Protein AF-A0A0K2RQR3-F1 (afdb_monomer)

pLDDT: mean 88.95, std 14.6, range [28.45, 98.5]

Sequence (348 aa):
MGTELANAGNGGLVLACSALRRSYRDAIREKAPDTVFLHLHGSKEVLRERTEGRSGHFMPPALLDSQLATLEPLDADEAGFVLDIAAPVSEVVSEALAGIAAVAGSKAPAAGSAGIAGTPARQFDVDLQSAPFNLDDEAVAWVDATIRGMSLEEKIGQLFINHNNDYSPEYLDGVLENYHVGGMRYRPGPSAAVQQHIRYAQSKTRIPLLVASNPEMGGAGSCDDGTFVSTHLQAGSHPDKSIARKMGQVAGVETAALGCNWAFAPIVDIHYNWRNTVISTRAFGNTPEIVVERAKEYFDGISESATVCAIKHFPGDGVDERDQHVVTSYNTLGYAEWNSSYGTFTGK

Structure (mmCIF, N/CA/C/O backbone):
data_AF-A0A0K2RQR3-F1
#
_entry.id   AF-A0A0K2RQR3-F1
#
loop_
_atom_site.group_PDB
_atom_site.id
_atom_site.type_symbol
_atom_site.label_atom_id
_atom_site.label_alt_id
_atom_site.label_comp_id
_atom_site.label_asym_id
_atom_site.label_entity_id
_atom_site.label_seq_id
_atom_site.pdbx_PDB_ins_code
_atom_site.Cartn_x
_atom_site.Cartn_y
_atom_site.Cartn_z
_atom_site.occupancy
_atom_site.B_iso_or_equiv
_atom_site.auth_seq_id
_atom_site.auth_comp_id
_atom_site.auth_asym_id
_atom_site.auth_atom_id
_atom_site.pdbx_PDB_model_num
ATOM 1 N N . MET A 1 1 ? -16.156 -12.869 0.785 1.00 81.00 1 MET A N 1
ATOM 2 C CA . MET A 1 1 ? -17.202 -12.490 1.765 1.00 81.00 1 MET A CA 1
ATOM 3 C C . MET A 1 1 ? -17.934 -13.709 2.296 1.00 81.00 1 MET A C 1
ATOM 5 O O . MET A 1 1 ? -17.718 -14.023 3.450 1.00 81.00 1 MET A O 1
ATOM 9 N N . GLY A 1 2 ? -18.721 -14.431 1.485 1.00 84.50 2 GLY A N 1
ATOM 10 C CA . GLY A 1 2 ? -19.419 -15.639 1.959 1.00 84.50 2 GLY A CA 1
ATOM 11 C C . GLY A 1 2 ? -18.484 -16.696 2.564 1.00 84.50 2 GLY A C 1
ATOM 12 O O . GLY A 1 2 ? -18.747 -17.181 3.652 1.00 84.50 2 GLY A O 1
ATOM 13 N N . THR A 1 3 ? -17.344 -16.981 1.925 1.00 84.88 3 THR A N 1
ATOM 14 C CA . THR A 1 3 ? -16.328 -17.897 2.481 1.00 84.88 3 THR A CA 1
ATOM 15 C C . THR A 1 3 ? -15.778 -17.433 3.836 1.00 84.88 3 THR A C 1
ATOM 17 O O . THR A 1 3 ? -15.693 -18.234 4.755 1.00 84.88 3 THR A O 1
ATOM 20 N N . GLU A 1 4 ? -15.466 -16.141 3.986 1.00 84.50 4 GLU A N 1
ATOM 21 C CA . GLU A 1 4 ? -14.978 -15.578 5.259 1.00 84.50 4 GLU A CA 1
ATOM 22 C C . GLU A 1 4 ? -16.026 -15.694 6.369 1.00 84.50 4 GLU A C 1
ATOM 24 O O . GLU A 1 4 ? -15.719 -16.114 7.478 1.00 84.50 4 GLU A O 1
ATOM 29 N N . LEU A 1 5 ? -17.290 -15.390 6.053 1.00 85.69 5 LEU A N 1
ATOM 30 C CA . LEU A 1 5 ? -18.397 -15.533 7.000 1.00 85.69 5 LEU A CA 1
ATOM 31 C C . LEU A 1 5 ? -18.595 -16.990 7.435 1.00 85.69 5 LEU A C 1
ATOM 33 O O . LEU A 1 5 ? -18.880 -17.236 8.601 1.00 85.69 5 LEU A O 1
ATOM 37 N N . ALA A 1 6 ? -18.416 -17.952 6.526 1.00 85.62 6 ALA A N 1
ATOM 38 C CA . ALA A 1 6 ? -18.499 -19.374 6.851 1.00 85.62 6 ALA A CA 1
ATOM 39 C C . ALA A 1 6 ? -17.345 -19.847 7.755 1.00 85.62 6 ALA A C 1
ATOM 41 O O . ALA A 1 6 ? -17.535 -20.743 8.575 1.00 85.62 6 ALA A O 1
ATOM 42 N N . ASN A 1 7 ? -16.165 -19.237 7.622 1.00 83.19 7 ASN A N 1
ATOM 43 C CA . ASN A 1 7 ? -14.965 -19.612 8.370 1.00 83.19 7 ASN A CA 1
ATOM 44 C C . ASN A 1 7 ? -14.859 -18.946 9.751 1.00 83.19 7 ASN A C 1
ATOM 46 O O . ASN A 1 7 ? -14.103 -19.432 10.585 1.00 83.19 7 ASN A O 1
ATOM 50 N N . ALA A 1 8 ? -15.636 -17.892 10.019 1.00 77.62 8 ALA A N 1
ATOM 51 C CA . ALA A 1 8 ? -15.572 -17.099 11.253 1.00 77.62 8 ALA A CA 1
ATOM 52 C C . ALA A 1 8 ? -15.899 -17.864 12.559 1.00 77.62 8 ALA A C 1
ATOM 54 O O . ALA A 1 8 ? -15.711 -17.342 13.662 1.00 77.62 8 ALA A O 1
ATOM 55 N N . GLY A 1 9 ? -16.434 -19.087 12.460 1.00 69.12 9 GLY A N 1
ATOM 56 C CA . GLY A 1 9 ? -16.754 -19.934 13.611 1.00 69.12 9 GLY A CA 1
ATOM 57 C C . GLY A 1 9 ? -17.660 -19.248 14.645 1.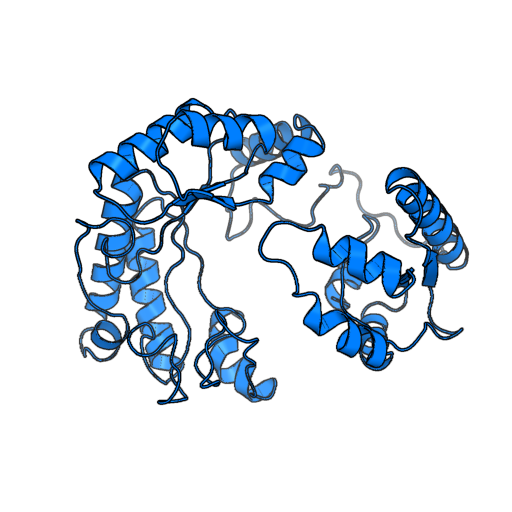00 69.12 9 GLY A C 1
ATOM 58 O O . GLY A 1 9 ? -18.537 -18.452 14.312 1.00 69.12 9 GLY A O 1
ATOM 59 N N . ASN A 1 10 ? -17.440 -19.543 15.931 1.00 68.25 10 ASN A N 1
ATOM 60 C CA . ASN A 1 10 ? -18.227 -18.975 17.038 1.00 68.25 10 ASN A CA 1
ATOM 61 C C . ASN A 1 10 ? -17.782 -17.557 17.453 1.00 68.25 10 ASN A C 1
ATOM 63 O O . ASN A 1 10 ? -18.348 -17.003 18.396 1.00 68.25 10 ASN A O 1
ATOM 67 N N . GLY A 1 11 ? -16.763 -16.983 16.801 1.00 63.53 11 GLY A N 1
ATOM 68 C CA . GLY A 1 11 ? -16.234 -15.653 17.123 1.00 63.53 11 GLY A CA 1
ATOM 69 C C . GLY A 1 11 ? -17.134 -14.503 16.664 1.00 63.53 11 GLY A C 1
ATOM 70 O O . GLY A 1 11 ? -17.078 -13.425 17.248 1.00 63.53 11 GLY A O 1
ATOM 71 N N . GLY A 1 12 ? -18.001 -14.757 15.675 1.00 73.69 12 GLY A N 1
ATOM 72 C CA . GLY A 1 12 ? -18.879 -13.762 15.061 1.00 73.69 12 GLY A CA 1
ATOM 73 C C . GLY A 1 12 ? -18.105 -12.762 14.193 1.00 73.69 12 GLY A C 1
ATOM 74 O O . GLY A 1 12 ? -17.219 -12.062 14.669 1.00 73.69 12 GLY A O 1
ATOM 75 N N . LEU A 1 13 ? -18.457 -12.658 12.909 1.00 84.50 13 LEU A N 1
ATOM 76 C CA . LEU A 1 13 ? -17.829 -11.728 11.964 1.00 84.50 13 LEU A CA 1
ATOM 77 C C . LEU A 1 13 ? -18.875 -10.776 11.380 1.00 84.50 13 LEU A C 1
ATOM 79 O O . LEU A 1 13 ? -19.904 -11.211 10.866 1.00 84.50 13 LEU A O 1
ATOM 83 N N . VAL A 1 14 ? -18.589 -9.472 11.419 1.00 88.69 14 VAL A N 1
ATOM 84 C CA . VAL A 1 14 ? -19.400 -8.432 10.772 1.00 88.69 14 VAL A CA 1
ATOM 85 C C . VAL A 1 14 ? -18.604 -7.846 9.614 1.00 88.69 14 VAL A C 1
ATOM 87 O O . VAL A 1 14 ? -17.508 -7.325 9.811 1.00 88.69 14 VAL A O 1
ATOM 90 N N . LEU A 1 15 ? -19.160 -7.909 8.403 1.00 88.31 15 LEU A N 1
ATOM 91 C CA . LEU A 1 15 ? -18.555 -7.337 7.202 1.00 88.31 15 LEU A CA 1
ATOM 92 C C . LEU A 1 15 ? -19.459 -6.250 6.622 1.00 88.31 15 LEU A C 1
ATOM 94 O O . LEU A 1 15 ? -20.628 -6.497 6.330 1.00 88.31 15 LEU A O 1
ATOM 98 N N . ALA A 1 16 ? -18.902 -5.064 6.384 1.00 88.75 16 ALA A N 1
ATOM 99 C CA . ALA A 1 16 ? -19.564 -4.054 5.566 1.00 88.75 16 ALA A CA 1
ATOM 100 C C . ALA A 1 16 ? -19.498 -4.470 4.087 1.00 88.75 16 ALA A C 1
ATOM 102 O O . ALA A 1 16 ? -18.435 -4.845 3.592 1.00 88.75 16 ALA A O 1
ATOM 103 N N . CYS A 1 17 ? -20.624 -4.416 3.372 1.00 85.81 17 CYS A N 1
ATOM 104 C CA . CYS A 1 17 ? -20.695 -4.797 1.962 1.00 85.81 17 CYS A CA 1
ATOM 105 C C . CYS A 1 17 ? -21.710 -3.950 1.188 1.00 85.81 17 CYS A C 1
ATOM 107 O O . CYS A 1 17 ? -22.696 -3.486 1.755 1.00 85.81 17 CYS A O 1
ATOM 109 N N . SER A 1 18 ? -21.505 -3.813 -0.125 1.00 85.06 18 SER A N 1
ATOM 110 C CA . SER A 1 18 ? -22.466 -3.182 -1.044 1.00 85.06 18 SER A CA 1
ATOM 111 C C . SER A 1 18 ? -23.343 -4.223 -1.750 1.00 85.06 18 SER A C 1
ATOM 113 O O . SER A 1 18 ? -23.593 -4.120 -2.952 1.00 85.06 18 SER A O 1
ATOM 115 N N . ALA A 1 19 ? -23.800 -5.256 -1.031 1.00 88.62 19 ALA A N 1
ATOM 116 C CA . ALA A 1 19 ? -24.694 -6.294 -1.563 1.00 88.62 19 ALA A CA 1
ATOM 117 C C . ALA A 1 19 ? -26.139 -5.772 -1.734 1.00 88.62 19 ALA A C 1
ATOM 119 O O . ALA A 1 19 ? -27.100 -6.300 -1.175 1.00 88.62 19 ALA A O 1
ATOM 120 N N . LEU A 1 20 ? -26.277 -4.692 -2.507 1.00 91.31 20 LEU A N 1
ATOM 121 C CA . LEU A 1 20 ? -27.526 -3.969 -2.734 1.00 91.31 20 LEU A CA 1
ATOM 122 C C . LEU A 1 20 ? -28.543 -4.787 -3.534 1.00 91.31 20 LEU A C 1
ATOM 124 O O . LEU A 1 20 ? -29.738 -4.618 -3.331 1.00 91.31 20 LEU A O 1
ATOM 128 N N . ARG A 1 21 ? -28.071 -5.683 -4.409 1.00 93.19 21 ARG A N 1
ATOM 129 C CA . ARG A 1 21 ? -28.907 -6.604 -5.190 1.00 93.19 21 ARG A CA 1
ATOM 130 C C . ARG A 1 21 ? -29.018 -7.958 -4.505 1.00 93.19 21 ARG A C 1
ATOM 132 O O . ARG A 1 21 ? -28.022 -8.462 -3.976 1.00 93.19 21 ARG A O 1
ATOM 139 N N . ARG A 1 22 ? -30.178 -8.599 -4.632 1.00 93.69 22 ARG A N 1
ATOM 140 C CA . ARG A 1 22 ? -30.437 -9.961 -4.157 1.00 93.69 22 ARG A CA 1
ATOM 141 C C . ARG A 1 22 ? -29.424 -10.956 -4.711 1.00 93.69 22 ARG A C 1
ATOM 143 O O . ARG A 1 22 ? -28.878 -11.741 -3.950 1.00 93.69 22 ARG A O 1
ATOM 150 N N . SER A 1 23 ? -29.060 -10.855 -5.991 1.00 93.56 23 SER A N 1
ATOM 151 C CA . SER A 1 23 ? -28.064 -11.749 -6.606 1.00 93.56 23 SER A CA 1
ATOM 152 C C . SER A 1 23 ? -26.708 -11.746 -5.886 1.00 93.56 23 SER A C 1
ATOM 154 O O . SER A 1 23 ? -26.015 -12.760 -5.858 1.00 93.56 23 SER A O 1
ATOM 156 N N . TYR A 1 24 ? -26.309 -10.615 -5.294 1.00 93.75 24 TYR A N 1
ATOM 157 C CA . TYR A 1 24 ? -25.071 -10.525 -4.514 1.00 93.75 24 TYR A CA 1
ATOM 158 C C . TYR A 1 24 ? -25.232 -11.154 -3.129 1.00 93.75 24 TYR A C 1
ATOM 160 O O . TYR A 1 24 ? -24.314 -11.815 -2.645 1.00 93.75 24 TYR A O 1
ATOM 168 N N . ARG A 1 25 ? -26.402 -10.985 -2.504 1.00 95.19 25 ARG A N 1
ATOM 169 C CA . ARG A 1 25 ? -26.736 -11.618 -1.222 1.00 95.19 25 ARG A CA 1
ATOM 170 C C . ARG A 1 25 ? -26.861 -13.133 -1.360 1.00 95.19 25 ARG A C 1
ATOM 172 O O . ARG A 1 25 ? -26.335 -13.852 -0.516 1.00 95.19 25 ARG A O 1
ATOM 179 N N . ASP A 1 26 ? -27.428 -13.622 -2.458 1.00 94.56 26 ASP A N 1
ATOM 180 C CA . ASP A 1 26 ? -27.501 -15.050 -2.776 1.00 94.56 26 ASP A CA 1
ATOM 181 C C . ASP A 1 26 ? -26.103 -15.662 -2.946 1.00 94.56 26 ASP A C 1
ATOM 183 O O . ASP A 1 26 ? -25.825 -16.712 -2.371 1.00 94.56 26 ASP A O 1
ATOM 187 N N . ALA A 1 27 ? -25.178 -14.975 -3.627 1.00 93.12 27 ALA A N 1
ATOM 188 C CA . ALA A 1 27 ? -23.788 -15.427 -3.742 1.00 93.12 27 ALA A CA 1
ATOM 189 C C . ALA A 1 27 ? -23.072 -15.521 -2.376 1.00 93.12 27 ALA A C 1
ATOM 191 O O . ALA A 1 27 ? -22.215 -16.383 -2.172 1.00 93.12 27 ALA A O 1
ATOM 192 N N . ILE A 1 28 ? -23.420 -14.649 -1.420 1.00 93.62 28 ILE A N 1
AT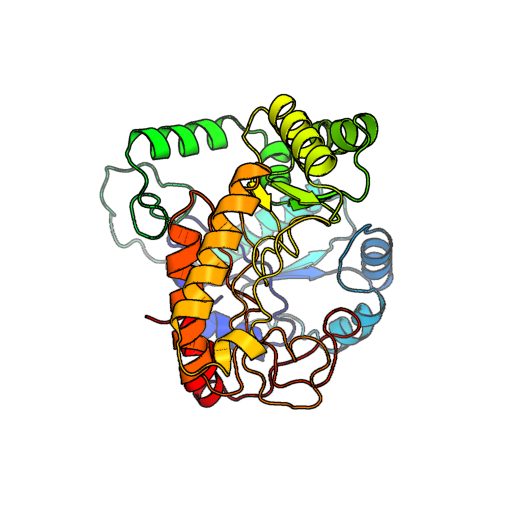OM 193 C CA . ILE A 1 28 ? -22.927 -14.728 -0.037 1.00 93.62 28 ILE A CA 1
ATOM 194 C C . ILE A 1 28 ? -23.564 -15.924 0.684 1.00 93.62 28 ILE A C 1
ATOM 196 O O . ILE A 1 28 ? -22.841 -16.747 1.249 1.00 93.62 28 ILE A O 1
ATOM 200 N N . ARG A 1 29 ? -24.897 -16.050 0.622 1.00 93.81 29 ARG A N 1
ATOM 201 C CA . ARG A 1 29 ? -25.679 -17.124 1.257 1.00 93.81 29 ARG A CA 1
ATOM 202 C C . ARG A 1 29 ? -25.310 -18.515 0.757 1.00 93.81 29 ARG A C 1
ATOM 204 O O . ARG A 1 29 ? -25.359 -19.458 1.536 1.00 93.81 29 ARG A O 1
ATOM 211 N N . GLU A 1 30 ? -24.922 -18.653 -0.510 1.00 94.56 30 GLU A N 1
ATOM 212 C CA . GLU A 1 30 ? -24.484 -19.932 -1.080 1.00 94.56 30 GLU A CA 1
ATOM 213 C C . GLU A 1 30 ? -23.290 -20.517 -0.311 1.00 94.56 30 GLU A C 1
ATOM 215 O O . GLU A 1 30 ? -23.172 -21.732 -0.169 1.00 94.56 30 GLU A O 1
ATOM 220 N N . LYS A 1 31 ? -22.402 -19.654 0.200 1.00 93.19 31 LYS A N 1
ATOM 221 C CA . LYS A 1 31 ? -21.239 -20.071 0.993 1.00 93.19 31 LYS A CA 1
ATOM 222 C C . LYS A 1 31 ? -21.492 -19.993 2.499 1.00 93.19 31 LYS A C 1
ATOM 224 O O . LYS A 1 31 ? -20.960 -20.821 3.226 1.00 93.19 31 LYS A O 1
ATOM 229 N N . ALA A 1 32 ? -22.304 -19.036 2.950 1.00 91.44 32 ALA A N 1
ATOM 230 C CA . ALA A 1 32 ? -22.647 -18.816 4.355 1.00 91.44 32 ALA A CA 1
ATOM 231 C C . ALA A 1 32 ? -24.176 -18.696 4.539 1.00 91.44 32 ALA A C 1
ATOM 233 O O . ALA A 1 32 ? -24.705 -17.581 4.623 1.00 91.44 32 ALA A O 1
ATOM 234 N N . PRO A 1 33 ? -24.913 -19.821 4.610 1.00 90.69 33 PRO A N 1
ATOM 235 C CA . PRO A 1 33 ? -26.383 -19.831 4.632 1.00 90.69 33 PRO A CA 1
ATOM 236 C C . PRO A 1 33 ? -27.000 -19.234 5.907 1.00 90.69 33 PRO A C 1
ATOM 238 O O . PRO A 1 33 ? -28.184 -18.882 5.917 1.00 90.69 33 PRO A O 1
ATOM 241 N N . ASP A 1 34 ? -26.201 -19.091 6.963 1.00 88.00 34 ASP A N 1
ATOM 242 C CA . ASP A 1 34 ? -26.601 -18.500 8.243 1.00 88.00 34 ASP A CA 1
ATOM 243 C C . ASP A 1 34 ? -26.258 -17.007 8.356 1.00 88.00 34 ASP A C 1
ATOM 245 O O . ASP A 1 34 ? -26.424 -16.407 9.416 1.00 88.00 34 ASP A O 1
ATOM 249 N N . THR A 1 35 ? -25.814 -16.387 7.257 1.00 91.31 35 THR A N 1
ATOM 250 C CA . THR A 1 35 ? -25.569 -14.940 7.198 1.00 91.31 35 THR A CA 1
ATOM 251 C C . THR A 1 35 ? -26.833 -14.160 7.558 1.00 91.31 35 THR A C 1
ATOM 253 O O . THR A 1 35 ? -27.899 -14.401 6.989 1.00 91.31 35 THR A O 1
ATOM 256 N N . VAL A 1 36 ? -26.687 -13.184 8.459 1.00 92.44 36 VAL A N 1
ATOM 257 C CA . VAL A 1 36 ? -27.722 -12.200 8.796 1.00 92.44 36 VAL A CA 1
ATOM 258 C C . VAL A 1 36 ? -27.390 -10.868 8.125 1.00 92.44 36 VAL A C 1
ATOM 260 O O . VAL A 1 36 ? -26.302 -10.327 8.315 1.00 92.44 36 VAL A O 1
ATOM 263 N N . PHE A 1 37 ? -28.328 -10.319 7.358 1.00 93.69 37 PHE A N 1
ATOM 264 C CA . PHE A 1 37 ? -28.182 -9.032 6.685 1.00 93.69 37 PHE A CA 1
ATOM 265 C C . PHE A 1 37 ? -28.757 -7.896 7.538 1.00 93.69 37 PHE A C 1
ATOM 267 O O . PHE A 1 37 ? -29.959 -7.831 7.789 1.00 93.69 37 PHE A O 1
ATOM 274 N N . LEU A 1 38 ? -27.896 -6.966 7.951 1.00 93.62 38 LEU A N 1
ATOM 275 C CA . LEU A 1 38 ? -28.301 -5.706 8.570 1.00 93.62 38 LEU A CA 1
ATOM 276 C C . LEU A 1 38 ? -28.389 -4.618 7.495 1.00 93.62 38 LEU A C 1
ATOM 278 O O . LEU A 1 38 ? -27.365 -4.120 7.026 1.00 93.62 38 LEU A O 1
ATOM 282 N N . HIS A 1 39 ? -29.604 -4.242 7.098 1.00 93.19 39 HIS A N 1
ATOM 283 C CA . HIS A 1 39 ? -29.811 -3.158 6.142 1.00 93.19 39 HIS A CA 1
ATOM 284 C C . HIS A 1 39 ? -29.948 -1.824 6.881 1.00 93.19 39 HIS A C 1
ATOM 286 O O . HIS A 1 39 ? -30.992 -1.514 7.446 1.00 93.19 39 HIS A O 1
ATOM 292 N N . LEU A 1 40 ? -28.884 -1.023 6.838 1.00 92.44 40 LEU A N 1
ATOM 293 C CA . LEU A 1 40 ? -28.859 0.341 7.361 1.00 92.44 40 LEU A CA 1
ATOM 294 C C . LEU A 1 40 ? -29.639 1.286 6.435 1.00 92.44 40 LEU A C 1
ATOM 296 O O . LEU A 1 40 ? -29.120 1.736 5.414 1.00 92.44 40 LEU A O 1
ATOM 300 N N . HIS A 1 41 ? -30.888 1.570 6.786 1.00 91.81 41 HIS A N 1
ATOM 301 C CA . HIS A 1 41 ? -31.792 2.420 6.025 1.00 91.81 41 HIS A CA 1
ATOM 302 C C . HIS A 1 41 ? -31.793 3.854 6.549 1.00 91.81 41 HIS A C 1
ATOM 304 O O . HIS A 1 41 ? -31.770 4.090 7.748 1.00 91.81 41 HIS A O 1
ATOM 310 N N . GLY A 1 42 ? -31.882 4.822 5.643 1.00 90.50 42 GLY A N 1
ATOM 311 C CA . GLY A 1 42 ? -32.171 6.214 5.966 1.00 90.50 42 GLY A CA 1
ATOM 312 C C . GLY A 1 42 ? -32.867 6.880 4.786 1.00 90.50 42 GLY A C 1
ATOM 313 O O . GLY A 1 42 ? -32.751 6.410 3.649 1.00 90.50 42 GLY A O 1
ATOM 314 N N . SER A 1 43 ? -33.579 7.982 5.033 1.00 91.19 43 SER A N 1
ATOM 315 C CA . SER A 1 43 ? -34.140 8.774 3.936 1.00 91.19 43 SER A CA 1
ATOM 316 C C . SER A 1 43 ? -33.025 9.310 3.033 1.00 91.19 43 SER A C 1
ATOM 318 O O . SER A 1 43 ? -31.875 9.469 3.459 1.00 91.19 43 SER A O 1
ATOM 320 N N . LYS A 1 44 ? -33.355 9.630 1.776 1.00 89.19 44 LYS A N 1
ATOM 321 C CA . LYS A 1 44 ? -32.391 10.215 0.832 1.00 89.19 44 LYS A CA 1
ATOM 322 C C . LYS A 1 44 ? -31.738 11.473 1.412 1.00 89.19 44 LYS A C 1
ATOM 324 O O . LYS A 1 44 ? -30.551 11.704 1.205 1.00 89.19 44 LYS A O 1
ATOM 329 N N . GLU A 1 45 ? -32.503 12.259 2.158 1.00 89.81 45 GLU A N 1
ATOM 330 C CA . GLU A 1 45 ? -32.059 13.479 2.823 1.00 89.81 45 GLU A CA 1
ATOM 331 C C . GLU A 1 45 ? -31.027 13.173 3.911 1.00 89.81 45 GLU A C 1
ATOM 333 O O . GLU A 1 45 ? -29.938 13.742 3.864 1.00 89.81 45 GLU A O 1
ATOM 338 N N . VAL A 1 46 ? -31.319 12.228 4.816 1.00 90.06 46 VAL A N 1
ATOM 339 C CA . VAL A 1 46 ? -30.394 11.804 5.884 1.00 90.06 46 VAL A CA 1
ATOM 340 C C . VAL A 1 46 ? -29.108 11.227 5.293 1.00 90.06 46 VAL A C 1
ATOM 342 O O . VAL A 1 46 ? -28.008 11.551 5.742 1.00 90.06 46 VAL A O 1
ATOM 345 N N . LEU A 1 47 ? -29.225 10.382 4.265 1.00 90.00 47 LEU A N 1
ATOM 346 C CA . LEU A 1 47 ? -28.071 9.781 3.596 1.00 90.00 47 LEU A CA 1
ATOM 347 C C . LEU A 1 47 ? -27.208 10.836 2.901 1.00 90.00 47 LEU A C 1
ATOM 349 O O . LEU A 1 47 ? -25.981 10.780 3.002 1.00 90.00 47 LEU A O 1
ATOM 353 N N . ARG A 1 48 ? -27.829 11.810 2.228 1.00 87.25 48 ARG A N 1
ATOM 354 C CA . ARG A 1 48 ? -27.117 12.907 1.571 1.00 87.25 48 ARG A CA 1
ATOM 355 C C . ARG A 1 48 ? -26.399 13.786 2.586 1.00 87.25 48 ARG A C 1
ATOM 357 O O . ARG A 1 48 ? -25.197 13.967 2.443 1.00 87.25 48 ARG A O 1
ATOM 364 N N . GLU A 1 49 ? -27.088 14.241 3.630 1.00 87.75 49 GLU A N 1
ATOM 365 C CA . GLU A 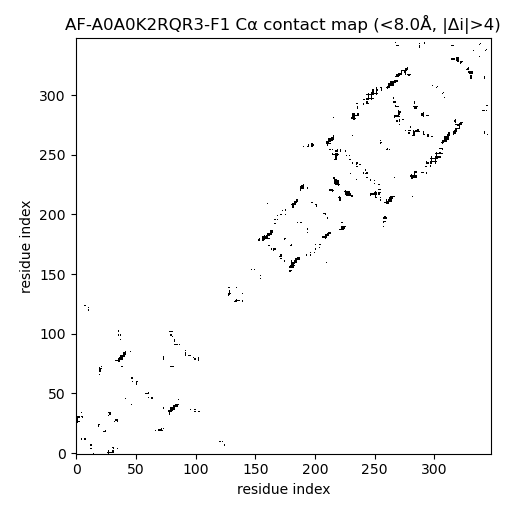1 49 ? -26.502 15.078 4.685 1.00 87.75 49 GLU A CA 1
ATOM 366 C C . GLU A 1 49 ? -25.295 14.388 5.336 1.00 87.75 49 GLU A C 1
ATOM 368 O O . GLU A 1 49 ? -24.218 14.971 5.455 1.00 87.75 49 GLU A O 1
ATOM 373 N N . ARG A 1 50 ? -25.423 13.096 5.664 1.00 86.50 50 ARG A N 1
ATOM 374 C CA . ARG A 1 50 ? -24.318 12.305 6.224 1.00 86.50 50 ARG A CA 1
ATOM 375 C C . ARG A 1 50 ? -23.188 12.031 5.244 1.00 86.50 50 ARG A C 1
ATOM 377 O O . ARG A 1 50 ? -22.093 11.718 5.698 1.00 86.50 50 ARG A O 1
ATOM 384 N N . THR A 1 51 ? -23.436 12.055 3.939 1.00 82.44 51 THR A N 1
ATOM 385 C CA . THR A 1 51 ? -22.387 11.857 2.927 1.00 82.44 51 THR A CA 1
ATOM 386 C C . THR A 1 51 ? -21.660 13.170 2.647 1.00 82.44 51 THR A C 1
ATOM 388 O O . THR A 1 51 ? -20.438 13.174 2.560 1.00 82.44 51 THR A O 1
ATOM 391 N N . GLU A 1 52 ? -22.389 14.285 2.578 1.00 82.62 52 GLU A N 1
ATOM 392 C CA . GLU A 1 52 ? -21.850 15.640 2.399 1.00 82.62 52 GLU A CA 1
ATOM 393 C C . GLU A 1 52 ? -21.085 16.134 3.634 1.00 82.62 52 GLU A C 1
ATOM 395 O O . GLU A 1 52 ? -20.081 16.827 3.499 1.00 82.62 52 GLU A O 1
ATOM 400 N N . GLY A 1 53 ? -21.515 15.742 4.837 1.00 79.94 53 GLY A N 1
ATOM 401 C CA . GLY A 1 53 ? -20.843 16.083 6.093 1.00 79.94 53 GLY A CA 1
ATOM 402 C C . GLY A 1 53 ? -19.542 15.314 6.360 1.00 79.94 53 GLY A C 1
ATOM 403 O O . GLY A 1 53 ? -18.871 15.597 7.351 1.00 79.94 53 GLY A O 1
ATOM 404 N N . ARG A 1 54 ? -19.166 14.339 5.517 1.00 79.88 54 ARG A N 1
ATOM 405 C CA . ARG A 1 54 ? -17.897 13.605 5.657 1.00 79.88 54 ARG A CA 1
ATOM 406 C C . ARG A 1 54 ? -16.757 14.404 5.034 1.00 79.88 54 ARG A C 1
ATOM 408 O O . ARG A 1 54 ? -16.783 14.712 3.847 1.00 79.88 54 ARG A O 1
ATOM 415 N N . SER A 1 55 ? -15.710 14.665 5.807 1.00 54.72 55 SER A N 1
ATOM 416 C CA . SER A 1 55 ? -14.429 15.167 5.307 1.00 54.72 55 SER A CA 1
ATOM 417 C C . SER A 1 55 ? -13.502 13.995 4.939 1.00 54.72 55 SER A C 1
ATOM 419 O O . SER A 1 55 ? -13.366 13.048 5.709 1.00 54.72 55 SER A O 1
ATOM 421 N N . GLY A 1 56 ? -12.868 14.025 3.758 1.00 62.97 56 GLY A N 1
ATOM 422 C CA . GLY A 1 56 ? -11.892 13.010 3.312 1.00 62.97 56 GLY A CA 1
ATOM 423 C C . GLY A 1 56 ? -12.231 12.311 1.983 1.00 62.97 56 GLY A C 1
ATOM 424 O O . GLY A 1 56 ? -13.108 12.749 1.243 1.00 62.97 56 GLY A O 1
ATOM 425 N N . HIS A 1 57 ? -11.523 11.218 1.667 1.00 51.88 57 HIS A N 1
ATOM 426 C CA . HIS A 1 57 ? -11.673 10.439 0.422 1.00 51.88 57 HIS A CA 1
ATOM 427 C C . HIS A 1 57 ? -12.805 9.401 0.509 1.00 51.88 57 HIS A C 1
ATOM 429 O O . HIS A 1 57 ? -12.576 8.197 0.407 1.00 51.88 57 HIS A O 1
ATOM 435 N N . PHE A 1 58 ? -14.034 9.861 0.731 1.00 62.34 58 PHE A N 1
ATOM 436 C CA . PHE A 1 58 ? -15.214 8.994 0.761 1.00 62.34 58 PHE A CA 1
ATOM 437 C C . PHE A 1 58 ? -15.959 8.985 -0.577 1.00 62.34 58 PHE A C 1
ATOM 439 O O . PHE A 1 58 ? -15.710 9.806 -1.459 1.00 62.34 58 PHE A O 1
ATOM 446 N N . MET A 1 59 ? -16.886 8.031 -0.719 1.00 59.62 59 MET A N 1
ATOM 447 C CA . MET A 1 59 ? -17.757 7.916 -1.887 1.00 59.62 59 MET A CA 1
ATOM 448 C C . MET A 1 59 ? -18.442 9.266 -2.179 1.00 59.62 59 MET A C 1
ATOM 450 O O . MET A 1 59 ? -19.101 9.804 -1.286 1.00 59.62 59 MET A O 1
ATOM 454 N N . PRO A 1 60 ? -18.308 9.823 -3.397 1.00 66.06 60 PRO A N 1
ATOM 455 C CA . PRO A 1 60 ? -18.856 11.135 -3.706 1.00 66.06 60 PRO A CA 1
ATOM 456 C C . PRO A 1 60 ? -20.393 11.126 -3.623 1.00 66.06 60 PRO A C 1
ATOM 458 O O . PRO A 1 60 ? -21.015 10.163 -4.088 1.00 66.06 60 PRO A O 1
ATOM 461 N N . PRO A 1 61 ? -21.030 12.208 -3.125 1.00 67.94 61 PRO A N 1
ATOM 462 C CA . PRO A 1 61 ? -22.491 12.320 -3.026 1.00 67.94 61 PRO A CA 1
ATOM 463 C C . PRO A 1 61 ? -23.233 12.023 -4.339 1.00 67.94 61 PRO A C 1
ATOM 465 O O . PRO A 1 61 ? -24.358 11.532 -4.323 1.00 67.94 61 PRO A O 1
ATOM 468 N N . ALA A 1 62 ? -22.576 12.254 -5.481 1.00 72.62 62 ALA A N 1
ATOM 469 C CA . ALA A 1 62 ? -23.101 11.978 -6.817 1.00 72.62 62 ALA A CA 1
ATOM 470 C C . ALA A 1 62 ? -23.469 10.500 -7.066 1.00 72.62 62 ALA A C 1
ATOM 472 O O . ALA A 1 62 ? -24.264 10.218 -7.959 1.00 72.62 62 ALA A O 1
ATOM 473 N N . LEU A 1 63 ? -22.921 9.552 -6.295 1.00 78.50 63 LEU A N 1
ATOM 474 C CA . LEU A 1 63 ? -23.249 8.128 -6.423 1.00 78.50 63 LEU A CA 1
ATOM 475 C C . LEU A 1 63 ? -24.480 7.709 -5.610 1.00 78.50 63 LEU A C 1
ATOM 477 O O . LEU A 1 63 ? -24.980 6.607 -5.814 1.00 78.50 63 LEU A O 1
ATOM 481 N N . LEU A 1 64 ? -25.006 8.558 -4.722 1.00 84.94 64 LEU A N 1
ATOM 482 C CA . LEU A 1 64 ? -26.138 8.190 -3.865 1.00 84.94 64 LEU A CA 1
ATOM 483 C C . LEU A 1 64 ? -27.365 7.760 -4.684 1.00 84.94 64 LEU A C 1
ATOM 485 O O . LEU A 1 64 ? -27.992 6.747 -4.378 1.00 84.94 64 LEU A O 1
ATOM 489 N N . ASP A 1 65 ? -27.664 8.484 -5.762 1.00 85.19 65 ASP A N 1
ATOM 490 C CA . ASP A 1 65 ? -28.817 8.197 -6.619 1.00 85.19 65 ASP A CA 1
ATOM 491 C C . ASP A 1 65 ? -28.700 6.839 -7.319 1.00 85.19 65 ASP A C 1
ATOM 493 O O . ASP A 1 65 ? -29.674 6.089 -7.382 1.00 85.19 65 ASP A O 1
ATOM 497 N N . SER A 1 66 ? -27.506 6.484 -7.803 1.00 86.12 66 SER A N 1
ATOM 498 C CA . SER A 1 66 ? -27.290 5.200 -8.474 1.00 86.12 66 SER A CA 1
ATOM 499 C C . SER A 1 66 ? -27.304 4.024 -7.495 1.00 86.12 66 SER A C 1
ATOM 501 O O . SER A 1 66 ? -27.807 2.954 -7.844 1.00 86.12 66 SER A O 1
ATOM 503 N N . GLN A 1 67 ? -26.818 4.216 -6.263 1.00 87.75 67 GLN A N 1
ATOM 504 C CA . GLN A 1 67 ? -26.894 3.202 -5.207 1.00 87.75 67 GLN A CA 1
ATOM 505 C C . GLN A 1 67 ? -28.349 2.951 -4.790 1.00 87.75 67 GLN A C 1
ATOM 507 O O . GLN A 1 67 ? -28.779 1.800 -4.769 1.00 87.75 67 GLN A O 1
ATOM 512 N N . LEU A 1 68 ? -29.135 4.007 -4.547 1.00 88.94 68 LEU A N 1
ATOM 513 C CA . LEU A 1 68 ? -30.558 3.878 -4.207 1.00 88.94 68 LEU A CA 1
ATOM 514 C C . LEU A 1 68 ? -31.365 3.228 -5.338 1.00 88.94 68 LEU A C 1
ATOM 516 O O . LEU A 1 68 ? -32.227 2.401 -5.067 1.00 88.94 68 LEU A O 1
ATOM 520 N N . ALA A 1 69 ? -31.054 3.542 -6.598 1.00 89.25 69 ALA A N 1
ATOM 521 C CA . ALA A 1 69 ? -31.680 2.890 -7.750 1.00 89.25 69 ALA A CA 1
ATOM 522 C C . ALA A 1 69 ? -31.290 1.406 -7.901 1.00 89.25 69 ALA A C 1
ATOM 524 O O . ALA A 1 69 ? -32.010 0.644 -8.540 1.00 89.25 69 ALA A O 1
ATOM 525 N N . THR A 1 70 ? -30.145 1.001 -7.345 1.00 89.56 70 THR A N 1
ATOM 526 C CA . THR A 1 70 ? -29.645 -0.383 -7.384 1.00 89.56 70 THR A CA 1
ATOM 527 C C . THR A 1 70 ? -30.140 -1.222 -6.201 1.00 89.56 70 THR A C 1
ATOM 529 O O . THR A 1 70 ? -30.090 -2.448 -6.270 1.00 89.56 70 THR A O 1
ATOM 532 N N . LEU A 1 71 ? -30.586 -0.581 -5.118 1.00 92.44 71 LEU A N 1
ATOM 533 C CA . LEU A 1 71 ? -31.017 -1.235 -3.888 1.00 92.44 71 LEU A CA 1
ATOM 534 C C . LEU A 1 71 ? -32.306 -2.039 -4.097 1.00 92.44 71 LEU A C 1
ATOM 536 O O . LEU A 1 71 ? -33.375 -1.491 -4.352 1.00 92.44 71 LEU A O 1
ATOM 540 N N . GLU A 1 72 ? -32.197 -3.346 -3.896 1.00 93.19 72 GLU A N 1
ATOM 541 C CA . GLU A 1 72 ? -33.309 -4.280 -3.786 1.00 93.19 72 GLU A CA 1
ATOM 542 C C . GLU A 1 72 ? -33.531 -4.576 -2.290 1.00 93.19 72 GLU A C 1
ATOM 544 O O . GLU A 1 72 ? -32.593 -5.055 -1.633 1.00 93.19 72 GLU A O 1
ATOM 549 N N . PRO A 1 73 ? -34.724 -4.287 -1.726 1.00 93.44 73 PRO A N 1
ATOM 550 C CA . PRO A 1 73 ? -35.048 -4.588 -0.330 1.00 93.44 73 PRO A CA 1
ATOM 551 C C . PRO A 1 73 ? -34.802 -6.056 0.039 1.00 93.44 73 PRO A C 1
ATOM 553 O O . PRO A 1 73 ? -34.740 -6.919 -0.835 1.00 93.44 73 PRO A O 1
ATOM 556 N N . LEU A 1 74 ? -34.656 -6.330 1.339 1.00 92.25 74 LEU A N 1
ATOM 557 C CA . LEU A 1 74 ? -34.574 -7.706 1.832 1.00 92.25 74 LEU A CA 1
ATOM 558 C C . LEU A 1 74 ? -35.918 -8.412 1.628 1.00 92.25 74 LEU A C 1
ATOM 560 O O . LEU A 1 74 ? -36.957 -7.891 2.042 1.00 92.25 74 LEU A O 1
ATOM 564 N N . ASP A 1 75 ? -35.876 -9.596 1.028 1.00 91.88 75 ASP A N 1
ATOM 565 C CA . ASP A 1 75 ? -37.035 -10.473 0.898 1.00 91.88 75 ASP A CA 1
ATOM 566 C C . ASP A 1 75 ? -37.252 -11.308 2.169 1.00 91.88 75 ASP A C 1
ATOM 568 O O . ASP A 1 75 ? -36.360 -11.483 2.998 1.00 91.88 75 ASP A O 1
ATOM 572 N N . ALA A 1 76 ? -38.455 -11.864 2.329 1.00 88.38 76 ALA A N 1
ATOM 573 C CA . ALA A 1 76 ? -38.844 -12.598 3.537 1.00 88.38 76 ALA A CA 1
ATOM 574 C C . ALA A 1 76 ? -38.013 -13.871 3.809 1.00 88.38 76 ALA A C 1
ATOM 576 O O . ALA A 1 76 ? -37.995 -14.355 4.940 1.00 88.38 76 ALA A O 1
ATOM 577 N N . ASP A 1 77 ? -37.355 -14.435 2.788 1.00 90.25 77 ASP A N 1
ATOM 578 C CA . ASP A 1 77 ? -36.467 -15.597 2.930 1.00 90.25 77 ASP A CA 1
ATOM 579 C C . ASP A 1 77 ? -35.022 -15.223 3.302 1.00 90.25 77 ASP A C 1
ATOM 581 O O . ASP A 1 77 ? -34.191 -16.104 3.539 1.00 90.25 77 ASP A O 1
ATOM 585 N N . GLU A 1 78 ? -34.715 -13.927 3.365 1.00 92.38 78 GLU A N 1
ATOM 586 C CA . GLU A 1 78 ? -33.407 -13.413 3.744 1.00 92.38 78 GLU A CA 1
ATOM 587 C C . GLU A 1 78 ? -33.376 -13.145 5.249 1.00 92.38 78 GLU A C 1
ATOM 589 O O . GLU A 1 78 ? -34.096 -12.293 5.767 1.00 92.38 78 GLU A O 1
ATOM 594 N N . ALA A 1 79 ? -32.522 -13.873 5.973 1.00 91.56 79 ALA A N 1
ATOM 595 C CA . ALA A 1 79 ? -32.311 -13.613 7.390 1.00 91.56 79 ALA A CA 1
ATOM 596 C C . ALA A 1 79 ? -31.698 -12.219 7.545 1.00 91.56 79 ALA A C 1
ATOM 598 O O . ALA A 1 79 ? -30.570 -11.978 7.122 1.00 91.56 79 ALA A O 1
ATOM 599 N N . GLY A 1 80 ? -32.441 -11.288 8.128 1.00 91.94 80 GLY A N 1
ATOM 600 C CA . GLY A 1 80 ? -32.004 -9.909 8.234 1.00 91.94 80 GLY A CA 1
ATOM 601 C C . GLY A 1 80 ? -33.105 -8.990 8.722 1.00 91.94 80 GLY A C 1
ATOM 602 O O . GLY A 1 80 ? -34.245 -9.404 8.923 1.00 91.94 80 GLY A O 1
ATOM 603 N N . PHE A 1 81 ? -32.748 -7.732 8.927 1.00 92.12 81 PHE A N 1
ATOM 604 C CA . PHE A 1 81 ? -33.705 -6.690 9.260 1.00 92.12 81 PHE A CA 1
ATOM 605 C C . PHE A 1 81 ? -33.212 -5.335 8.768 1.00 92.12 81 PHE A C 1
ATOM 607 O O . PHE A 1 81 ? -32.031 -5.134 8.466 1.00 92.12 81 PHE A O 1
ATOM 614 N N . VAL A 1 82 ? -34.162 -4.414 8.665 1.00 92.88 82 VAL A N 1
ATOM 615 C CA . VAL A 1 82 ? -33.917 -3.029 8.286 1.00 92.88 82 VAL A CA 1
ATOM 616 C C . VAL A 1 82 ? -33.824 -2.198 9.558 1.00 92.88 82 VAL A C 1
ATOM 618 O O . VAL A 1 82 ? -34.703 -2.291 10.410 1.00 92.88 82 VAL A O 1
ATOM 621 N N . LEU A 1 83 ? -32.766 -1.405 9.670 1.00 93.62 83 LEU A N 1
ATOM 622 C CA . LEU A 1 83 ? -32.486 -0.531 10.801 1.00 93.62 83 LEU A CA 1
ATOM 623 C C . LEU A 1 83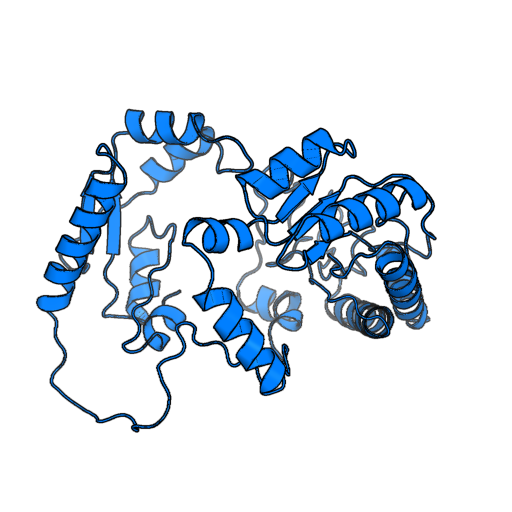 ? -32.475 0.920 10.328 1.00 93.62 83 LEU A C 1
ATOM 625 O O . LEU A 1 83 ? -31.697 1.254 9.434 1.00 93.62 83 LEU A O 1
ATOM 629 N N . ASP A 1 84 ? -33.307 1.772 10.926 1.00 92.31 84 ASP A N 1
ATOM 630 C CA . ASP A 1 84 ? -33.280 3.208 10.645 1.00 92.31 84 ASP A CA 1
ATOM 631 C C . ASP A 1 84 ? -32.050 3.846 11.297 1.00 92.31 84 ASP A C 1
ATOM 633 O O . ASP A 1 84 ? -31.806 3.719 12.496 1.00 92.31 84 ASP A O 1
ATOM 637 N N . ILE A 1 85 ? -31.252 4.542 10.496 1.00 93.94 85 ILE A N 1
ATOM 638 C CA . ILE A 1 85 ? -30.032 5.183 10.961 1.00 93.94 85 ILE A CA 1
ATOM 639 C C . ILE A 1 85 ? -30.226 6.638 11.370 1.00 93.94 85 ILE A C 1
ATOM 641 O O . ILE A 1 85 ? -29.229 7.250 11.733 1.00 93.94 85 ILE A O 1
ATOM 645 N N . ALA A 1 86 ? -31.425 7.223 11.303 1.00 91.25 86 ALA A N 1
ATOM 646 C CA . ALA A 1 86 ? -31.653 8.637 11.622 1.00 91.25 86 ALA A CA 1
ATOM 647 C C . ALA A 1 86 ? -31.278 9.011 13.072 1.00 91.25 86 ALA A C 1
ATOM 649 O O . ALA A 1 86 ? -30.892 10.153 13.330 1.00 91.25 86 ALA A O 1
ATOM 650 N N . ALA A 1 87 ? -31.331 8.049 13.996 1.00 89.62 87 ALA A N 1
ATOM 651 C CA . ALA A 1 87 ? -30.969 8.210 15.402 1.00 89.62 87 ALA A CA 1
ATOM 652 C C . ALA A 1 87 ? -29.444 8.394 15.636 1.00 89.62 87 ALA A C 1
ATOM 654 O O . ALA A 1 87 ? -28.626 8.148 14.736 1.00 89.62 87 ALA A O 1
ATOM 655 N N . PRO A 1 88 ? -29.026 8.825 16.847 1.00 88.94 88 PRO A N 1
ATOM 656 C CA . PRO A 1 88 ? -27.621 8.847 17.256 1.00 88.94 88 PRO A CA 1
ATOM 657 C C . PRO A 1 88 ? -26.951 7.468 17.165 1.00 88.94 88 PRO A C 1
ATOM 659 O O . PRO A 1 88 ? -27.578 6.441 17.417 1.00 88.94 88 PRO A O 1
ATOM 662 N N . VAL A 1 89 ? -25.642 7.437 16.880 1.00 87.06 89 VAL A N 1
ATOM 663 C CA . VAL A 1 89 ? -24.876 6.190 16.660 1.00 87.06 89 VAL A CA 1
ATOM 664 C C . VAL A 1 89 ? -25.022 5.191 17.812 1.00 87.06 89 VAL A C 1
ATOM 666 O O . VAL A 1 89 ? -25.143 3.997 17.563 1.00 87.06 89 VAL A O 1
ATOM 669 N N . SER A 1 90 ? -25.051 5.654 19.063 1.00 85.56 90 SER A N 1
ATOM 670 C CA . SER A 1 90 ? -25.216 4.781 20.232 1.00 85.56 90 SER A CA 1
ATOM 671 C C . SER A 1 90 ? -26.547 4.025 20.235 1.00 85.56 90 SER A C 1
ATOM 673 O O . SER A 1 90 ? -26.588 2.860 20.624 1.00 85.56 90 SER A O 1
ATOM 675 N N . GLU A 1 91 ? -27.625 4.667 19.786 1.00 89.88 91 GLU A N 1
ATOM 676 C CA . GLU A 1 91 ? -28.951 4.050 19.691 1.00 89.88 91 GLU A CA 1
ATOM 677 C C . GLU A 1 91 ? -29.009 3.079 18.514 1.00 89.88 91 GLU A C 1
ATOM 679 O O . GLU A 1 91 ? -29.418 1.934 18.695 1.00 89.88 91 GLU A O 1
ATOM 684 N N . VAL A 1 92 ? -28.476 3.489 17.357 1.00 92.50 92 VAL A N 1
ATOM 685 C CA . VAL A 1 92 ? -28.357 2.635 16.164 1.00 92.50 92 VAL A CA 1
ATOM 686 C C . VAL A 1 92 ? -27.576 1.358 16.488 1.00 92.50 92 VAL A C 1
ATOM 688 O O . VAL A 1 92 ? -27.997 0.265 16.126 1.00 92.50 92 VAL A O 1
ATOM 691 N N . VAL A 1 93 ? -26.459 1.459 17.216 1.00 91.75 93 VAL A N 1
ATOM 692 C CA . VAL A 1 93 ? -25.670 0.288 17.636 1.00 91.75 93 VAL A CA 1
ATOM 693 C C . VAL A 1 93 ? -26.462 -0.610 18.591 1.00 91.75 93 VAL A C 1
ATOM 695 O O . VAL A 1 93 ? -26.437 -1.830 18.439 1.00 91.75 93 VAL A O 1
ATOM 698 N N . SER A 1 94 ? -27.181 -0.034 19.557 1.00 89.88 94 SER A N 1
ATOM 699 C CA . SER A 1 94 ? -28.002 -0.803 20.503 1.00 89.88 94 SER A CA 1
ATOM 700 C C . SER A 1 94 ? -29.111 -1.588 19.790 1.00 89.88 94 SER A C 1
ATOM 702 O O . SER A 1 94 ? -29.288 -2.785 20.025 1.00 89.88 94 SER A O 1
ATOM 704 N N . GLU A 1 95 ? -29.818 -0.939 18.864 1.00 92.75 95 GLU A N 1
ATOM 705 C CA . GLU A 1 95 ? -30.880 -1.562 18.073 1.00 92.75 95 GLU A CA 1
ATOM 706 C C . GLU A 1 95 ? -30.327 -2.614 17.104 1.00 92.75 95 GLU A C 1
ATOM 708 O O . GLU A 1 95 ? -30.897 -3.700 16.980 1.00 92.75 95 GLU A O 1
ATOM 713 N N . ALA A 1 96 ? -29.163 -2.353 16.496 1.00 92.50 96 ALA A N 1
ATOM 714 C CA . ALA A 1 96 ? -28.462 -3.329 15.670 1.00 92.50 96 ALA A CA 1
ATOM 715 C C . ALA A 1 96 ? -28.177 -4.625 16.447 1.00 92.50 96 ALA A C 1
ATOM 717 O O . ALA A 1 96 ? -28.480 -5.719 15.970 1.00 92.50 96 ALA A O 1
ATOM 718 N N . LEU A 1 97 ? -27.632 -4.513 17.662 1.00 90.69 97 LEU A N 1
ATOM 719 C CA . LEU A 1 97 ? -27.325 -5.667 18.511 1.00 90.69 97 LEU A CA 1
ATOM 720 C C . LEU A 1 97 ? -28.588 -6.450 18.892 1.00 90.69 97 LEU A C 1
ATOM 722 O O . LEU A 1 97 ? -28.596 -7.680 18.809 1.00 90.69 97 LEU A O 1
ATOM 726 N N . ALA A 1 98 ? -29.664 -5.751 19.266 1.00 90.50 98 ALA A N 1
ATOM 727 C CA . ALA A 1 98 ? -30.935 -6.379 19.613 1.00 90.50 98 ALA A CA 1
ATOM 728 C C . ALA A 1 98 ? -31.557 -7.125 18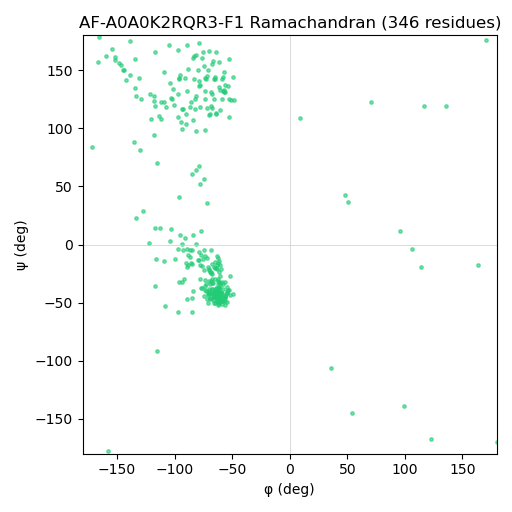.419 1.00 90.50 98 ALA A C 1
ATOM 730 O O . ALA A 1 98 ? -31.987 -8.273 18.561 1.00 90.50 98 ALA A O 1
ATOM 731 N N . GLY A 1 99 ? -31.565 -6.509 17.235 1.00 90.12 99 GLY A N 1
ATOM 732 C CA . GLY A 1 99 ? -32.112 -7.123 16.027 1.00 90.12 99 GLY A CA 1
ATOM 733 C C . GLY A 1 99 ? -31.289 -8.320 15.546 1.00 90.12 99 GLY A C 1
ATOM 734 O O . GLY A 1 99 ? -31.862 -9.359 15.216 1.00 90.12 99 GLY A O 1
ATOM 735 N N . ILE A 1 100 ? -29.951 -8.240 15.593 1.00 88.25 100 ILE A N 1
ATOM 736 C CA . ILE A 1 100 ? -29.076 -9.376 15.257 1.00 88.25 100 ILE A CA 1
ATOM 737 C C . ILE A 1 100 ? -29.363 -10.554 16.195 1.00 88.25 100 ILE A C 1
ATOM 739 O O . ILE A 1 100 ? -29.533 -11.680 15.726 1.00 88.25 100 ILE A O 1
ATOM 743 N N . ALA A 1 101 ? -29.478 -10.304 17.503 1.00 86.19 101 ALA A N 1
ATOM 744 C CA . ALA A 1 101 ? -29.782 -11.346 18.480 1.00 86.19 101 ALA A CA 1
ATOM 745 C C . ALA A 1 101 ? -31.156 -11.998 18.239 1.00 86.19 101 ALA A C 1
ATOM 747 O O . ALA A 1 101 ? -31.282 -13.217 18.359 1.00 86.19 101 ALA A O 1
ATOM 748 N N . ALA A 1 102 ? -32.173 -11.221 17.855 1.00 87.25 102 ALA A N 1
ATOM 749 C CA . ALA A 1 102 ? -33.507 -11.741 17.554 1.00 87.25 102 ALA A CA 1
ATOM 750 C C . ALA A 1 102 ? -33.519 -12.648 16.308 1.00 87.25 102 ALA A C 1
ATOM 752 O O . ALA A 1 102 ? -34.122 -13.726 16.319 1.00 87.25 102 ALA A O 1
ATOM 753 N N . VAL A 1 103 ? -32.815 -12.245 15.245 1.00 84.62 103 VAL A N 1
ATOM 754 C CA . VAL A 1 103 ? -32.725 -13.029 14.004 1.00 84.62 103 VAL A CA 1
ATOM 755 C C . VAL A 1 103 ? -31.869 -14.286 14.207 1.00 84.62 103 VAL A C 1
ATOM 757 O O . VAL A 1 103 ? -32.278 -15.375 13.804 1.00 84.62 103 VAL A O 1
ATOM 760 N N . ALA A 1 104 ? -30.727 -14.174 14.892 1.00 74.62 104 ALA A N 1
ATOM 761 C CA . ALA A 1 104 ? -29.831 -15.302 15.162 1.00 74.62 104 ALA A CA 1
ATOM 762 C C . ALA A 1 104 ? -30.423 -16.310 16.169 1.00 74.62 104 ALA A C 1
ATOM 764 O O . ALA A 1 104 ? -30.297 -17.522 15.987 1.00 74.62 104 ALA A O 1
ATOM 765 N N . GLY A 1 105 ? -31.132 -15.835 17.200 1.00 63.59 105 GLY A N 1
ATOM 766 C CA . GLY A 1 105 ? -31.796 -16.679 18.203 1.00 63.59 105 GLY A CA 1
ATOM 767 C C . GLY A 1 105 ? -32.937 -17.537 17.643 1.00 63.59 105 GLY A C 1
ATOM 768 O O . GLY A 1 105 ? -33.272 -18.570 18.220 1.00 63.59 105 GLY A O 1
ATOM 769 N N . SER A 1 106 ? -33.485 -17.167 16.484 1.00 54.72 106 SER A N 1
ATOM 770 C CA . SER A 1 106 ? -34.527 -17.924 15.774 1.00 54.72 106 SER A CA 1
ATOM 771 C C . SER A 1 106 ? -33.985 -19.136 14.995 1.00 54.72 106 SER A C 1
ATOM 773 O O . SER A 1 106 ? -34.764 -19.918 14.454 1.00 54.72 106 SER A O 1
ATOM 775 N N . LYS A 1 107 ? -32.655 -19.299 14.925 1.00 51.31 107 LYS A N 1
ATOM 776 C CA . LYS A 1 107 ? -31.960 -20.262 14.055 1.00 51.31 107 LYS A CA 1
ATOM 777 C C . LYS A 1 107 ? -30.860 -21.074 14.764 1.00 51.31 107 LYS A C 1
ATOM 779 O O . LYS A 1 107 ? -29.961 -21.581 14.101 1.00 51.31 107 LYS A O 1
ATOM 784 N N . ALA A 1 108 ? -30.907 -21.214 16.093 1.00 36.91 108 ALA A N 1
ATOM 785 C CA . ALA A 1 108 ? -29.867 -21.935 16.835 1.00 36.91 108 ALA A CA 1
ATOM 786 C C . ALA A 1 108 ? -29.621 -23.354 16.260 1.00 36.91 108 ALA A C 1
ATOM 788 O O . ALA A 1 108 ? -30.568 -24.144 16.168 1.00 36.91 108 ALA A O 1
ATOM 789 N N . PRO A 1 109 ? -28.376 -23.711 15.894 1.00 37.12 109 PRO A N 1
ATOM 790 C CA . PRO A 1 109 ? -28.056 -25.059 15.455 1.00 37.12 109 PRO A CA 1
ATOM 791 C C . PRO A 1 109 ? -28.092 -26.021 16.649 1.00 37.12 109 PRO A C 1
ATOM 793 O O . PRO A 1 109 ? -27.726 -25.673 17.775 1.00 37.12 109 PRO A O 1
ATOM 796 N N . ALA A 1 110 ? -28.541 -27.252 16.398 1.00 35.19 110 ALA A N 1
ATOM 797 C CA . ALA A 1 110 ? -28.499 -28.335 17.371 1.00 35.19 110 ALA A CA 1
ATOM 798 C C . ALA A 1 110 ? -27.056 -28.558 17.856 1.00 35.19 110 ALA A C 1
ATOM 800 O O . ALA A 1 110 ? -26.124 -28.645 17.058 1.00 35.19 110 ALA A O 1
ATOM 801 N N . ALA A 1 111 ? -26.894 -28.640 19.176 1.00 37.09 111 ALA A N 1
ATOM 802 C CA . ALA A 1 111 ? -25.619 -28.813 19.857 1.00 37.09 111 ALA A CA 1
ATOM 803 C C . ALA A 1 111 ? -24.780 -29.955 19.253 1.00 37.09 111 ALA A C 1
ATOM 805 O O . ALA A 1 111 ? -25.224 -31.102 19.207 1.00 37.09 111 ALA A O 1
ATOM 806 N N . GLY A 1 112 ? -23.547 -29.649 18.841 1.00 31.50 112 GLY A N 1
ATOM 807 C CA . GLY A 1 112 ? -22.650 -30.651 18.274 1.00 31.50 112 GLY A CA 1
ATOM 808 C C . GLY A 1 112 ? -21.218 -30.172 18.049 1.00 31.50 112 GLY A C 1
ATOM 809 O O . GLY A 1 112 ? -20.852 -29.817 16.938 1.00 31.50 112 GLY A O 1
ATOM 810 N N . SER A 1 113 ? -20.414 -30.245 19.111 1.00 30.38 113 SER A N 1
ATOM 811 C CA . SER A 1 113 ? -19.006 -30.692 19.170 1.00 30.38 113 SER A CA 1
ATOM 812 C C . SER A 1 113 ? -18.126 -29.780 20.026 1.00 30.38 113 SER A C 1
ATOM 814 O O . SER A 1 113 ? -17.984 -28.582 19.806 1.00 30.38 113 SER A O 1
ATOM 816 N N . ALA A 1 114 ? -17.565 -30.394 21.066 1.00 40.09 114 ALA A N 1
ATOM 817 C CA . ALA A 1 114 ? -16.602 -29.796 21.969 1.00 40.09 114 ALA A CA 1
ATOM 818 C C . ALA A 1 114 ? -15.269 -29.591 21.230 1.00 40.09 114 ALA A C 1
ATOM 820 O O . ALA A 1 114 ? -14.591 -30.559 20.890 1.00 40.09 114 ALA A O 1
ATOM 821 N N . GLY A 1 115 ? -14.907 -28.330 20.992 1.00 28.45 115 GLY A N 1
ATOM 822 C CA . GLY A 1 115 ? -13.590 -27.919 20.512 1.00 28.45 115 GLY A CA 1
ATOM 823 C C . GLY A 1 115 ? -12.648 -27.635 21.683 1.00 28.45 115 GLY A C 1
ATOM 824 O O . GLY A 1 115 ? -12.883 -26.717 22.460 1.00 28.45 115 GLY A O 1
ATOM 825 N N . ILE A 1 116 ? -11.638 -28.496 21.807 1.00 33.12 116 ILE A N 1
ATOM 826 C CA . ILE A 1 116 ? -10.356 -28.417 22.532 1.00 33.12 116 ILE A CA 1
ATOM 827 C C . ILE A 1 116 ? -10.172 -27.205 23.470 1.00 33.12 116 ILE A C 1
ATOM 829 O O . ILE A 1 116 ? -9.917 -26.080 23.049 1.00 33.12 116 ILE A O 1
ATOM 833 N N . ALA A 1 117 ? -10.191 -27.485 24.775 1.00 35.41 117 ALA A N 1
ATOM 834 C CA . ALA A 1 117 ? -9.728 -26.575 25.814 1.00 35.41 117 ALA A CA 1
ATOM 835 C C . ALA A 1 117 ? -8.209 -26.352 25.698 1.00 35.41 117 ALA A C 1
ATOM 837 O O . ALA A 1 117 ? -7.448 -27.318 25.745 1.00 35.41 117 ALA A O 1
ATOM 838 N N . GLY A 1 118 ? -7.762 -25.095 25.594 1.00 35.59 118 GLY A N 1
ATOM 839 C CA . GLY A 1 118 ? -6.336 -24.781 25.743 1.00 35.59 118 GLY A CA 1
ATOM 840 C C . GLY A 1 118 ? -5.846 -23.422 25.249 1.00 35.59 118 GLY A C 1
ATOM 841 O O . GLY A 1 118 ? -4.790 -22.987 25.695 1.00 35.59 118 GLY A O 1
ATOM 842 N N . THR A 1 119 ? -6.585 -22.711 24.399 1.00 33.84 119 THR A N 1
ATOM 843 C CA . THR A 1 119 ? -6.130 -21.410 23.878 1.00 33.84 119 THR A CA 1
ATOM 844 C C . THR A 1 119 ? -7.241 -20.383 24.076 1.00 33.84 119 THR A C 1
ATOM 846 O O . THR A 1 119 ? -8.367 -20.651 23.654 1.00 33.84 119 THR A O 1
ATOM 849 N N . PRO A 1 120 ? -7.000 -19.232 24.738 1.00 39.59 120 PRO A N 1
ATOM 850 C CA . PRO A 1 120 ? -7.981 -18.157 24.704 1.00 39.59 120 PRO A CA 1
ATOM 851 C C . PRO A 1 120 ? -8.199 -17.794 23.234 1.00 39.59 120 PRO A C 1
ATOM 853 O O . PRO A 1 120 ? -7.227 -17.665 22.489 1.00 39.59 120 PRO A O 1
ATOM 856 N N . ALA A 1 121 ? -9.460 -17.694 22.811 1.00 40.12 121 ALA A N 1
ATOM 857 C CA . ALA A 1 121 ? -9.802 -17.290 21.455 1.00 40.12 121 ALA A CA 1
ATOM 858 C C . ALA A 1 121 ? -9.081 -15.968 21.151 1.00 40.12 121 ALA A C 1
ATOM 860 O O . ALA A 1 121 ? -9.389 -14.941 21.764 1.00 40.12 121 ALA A O 1
ATOM 861 N N . ARG A 1 122 ? -8.074 -15.994 20.265 1.00 44.69 122 ARG A N 1
ATOM 862 C CA . ARG A 1 122 ? -7.518 -14.754 19.724 1.00 44.69 122 ARG A CA 1
ATOM 863 C C . ARG A 1 122 ? -8.668 -14.061 19.000 1.00 44.69 122 ARG A C 1
ATOM 865 O O . ARG A 1 122 ? -9.408 -14.694 18.260 1.00 44.69 122 ARG A O 1
ATOM 872 N N . GLN A 1 123 ? -8.828 -12.766 19.246 1.00 49.66 123 GLN A N 1
ATOM 873 C CA . GLN A 1 123 ? -9.908 -11.949 18.682 1.00 49.66 123 GLN A CA 1
ATOM 874 C C . GLN A 1 123 ? -9.847 -11.849 17.139 1.00 49.66 123 GLN A C 1
ATOM 876 O O . GLN A 1 123 ? -10.791 -11.364 16.525 1.00 49.66 123 GLN A O 1
ATOM 881 N N . PHE A 1 124 ? -8.760 -12.317 16.515 1.00 53.78 124 PHE A N 1
ATOM 882 C CA . PHE A 1 124 ? -8.546 -12.319 15.071 1.00 53.78 124 PHE A CA 1
ATOM 883 C C . PHE A 1 124 ? -7.995 -13.680 14.626 1.00 53.78 124 PHE A C 1
ATOM 885 O O . PHE A 1 124 ? -7.042 -14.176 15.231 1.00 53.78 124 PHE A O 1
ATOM 892 N N . ASP A 1 125 ? -8.546 -14.238 13.544 1.00 65.88 125 ASP A N 1
ATOM 893 C CA . ASP A 1 125 ? -8.129 -15.501 12.903 1.00 65.88 125 ASP A CA 1
ATOM 894 C C . ASP A 1 125 ? -6.780 -15.384 12.157 1.00 65.88 125 ASP A C 1
ATOM 896 O O . ASP A 1 125 ? -6.579 -15.962 11.090 1.00 65.88 125 ASP A O 1
ATOM 900 N N . VAL A 1 126 ? -5.840 -14.596 12.685 1.00 81.25 126 VAL A N 1
ATOM 901 C CA . VAL A 1 126 ? -4.515 -14.394 12.090 1.00 81.25 126 VAL A CA 1
ATOM 902 C C . VAL A 1 126 ? -3.469 -15.111 12.931 1.00 81.25 126 VAL A C 1
ATOM 904 O O . VAL A 1 126 ? -3.232 -14.780 14.098 1.00 81.25 126 VAL A O 1
ATOM 907 N N . ASP A 1 127 ? -2.799 -16.082 12.316 1.00 86.94 127 ASP A N 1
ATOM 908 C CA . ASP A 1 127 ? -1.616 -16.689 12.906 1.00 86.94 127 ASP A CA 1
ATOM 909 C C . ASP A 1 127 ? -0.379 -15.817 12.654 1.00 86.94 127 ASP A C 1
ATOM 911 O O . ASP A 1 127 ? 0.260 -15.882 11.605 1.00 86.94 127 ASP A O 1
ATOM 915 N N . LEU A 1 128 ? -0.038 -15.007 13.655 1.00 91.88 128 LEU A N 1
ATOM 916 C CA . LEU A 1 128 ? 1.129 -14.126 13.639 1.00 91.88 128 LEU A CA 1
ATOM 917 C C . LEU A 1 128 ? 2.478 -14.872 13.594 1.00 91.88 128 LEU A C 1
ATOM 919 O O . LEU A 1 128 ? 3.495 -14.250 13.298 1.00 91.88 128 LEU A O 1
ATOM 923 N N . GLN A 1 129 ? 2.512 -16.177 13.880 1.00 93.06 129 GLN A N 1
ATOM 924 C CA . GLN A 1 129 ? 3.740 -16.983 13.805 1.00 93.06 129 GLN A CA 1
ATOM 925 C C . GLN A 1 129 ? 3.957 -17.571 12.404 1.00 93.06 129 GLN A C 1
ATOM 927 O O . GLN A 1 129 ? 5.070 -17.963 12.047 1.00 93.06 129 GLN A O 1
ATOM 932 N N . SER A 1 130 ? 2.906 -17.601 11.586 1.00 90.69 130 SER A N 1
ATOM 933 C CA . SER A 1 130 ? 2.966 -18.042 10.198 1.00 90.69 130 SER A CA 1
ATOM 934 C C . SER A 1 130 ? 3.422 -16.917 9.263 1.00 90.69 130 SER A C 1
ATOM 936 O O . SER A 1 130 ? 3.366 -15.727 9.586 1.00 90.69 130 SER A O 1
ATOM 938 N N . ALA A 1 131 ? 3.891 -17.298 8.071 1.00 86.62 131 ALA A N 1
ATOM 939 C CA . ALA A 1 131 ? 4.170 -16.336 7.009 1.00 86.62 131 ALA A CA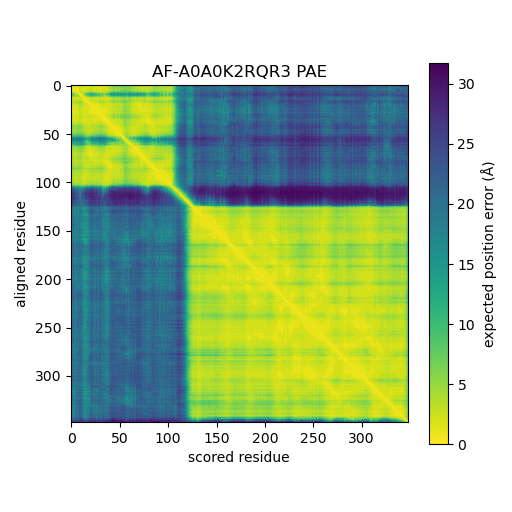 1
ATOM 940 C C . ALA A 1 131 ? 2.891 -15.545 6.659 1.00 86.62 131 ALA A C 1
ATOM 942 O O . ALA A 1 131 ? 1.808 -16.133 6.640 1.00 86.62 131 ALA A O 1
ATOM 943 N N . PRO A 1 132 ? 2.990 -14.235 6.364 1.00 89.56 132 PRO A N 1
ATOM 944 C CA . PRO A 1 132 ? 4.217 -13.455 6.159 1.00 89.56 132 PRO A CA 1
ATOM 945 C C . PRO A 1 132 ? 4.787 -12.787 7.428 1.00 89.56 132 PRO A C 1
ATOM 947 O O . PRO A 1 132 ? 5.720 -11.998 7.317 1.00 89.56 132 PRO A O 1
ATOM 950 N N . PHE A 1 133 ? 4.217 -13.037 8.610 1.00 92.50 133 PHE A N 1
ATOM 951 C CA . PHE A 1 133 ? 4.596 -12.334 9.840 1.00 92.50 133 PHE A CA 1
ATOM 952 C C . PHE A 1 133 ? 5.801 -12.965 10.535 1.00 92.50 133 PHE A C 1
ATOM 954 O O . PHE A 1 133 ? 6.723 -12.250 10.919 1.00 92.50 133 PHE A O 1
ATOM 961 N N . ASN A 1 134 ? 5.795 -14.296 10.675 1.00 93.81 134 ASN A N 1
ATOM 962 C CA . ASN A 1 134 ? 6.891 -15.068 11.267 1.00 93.81 134 ASN A CA 1
ATOM 963 C C . ASN A 1 134 ? 7.359 -14.539 12.641 1.00 93.81 134 ASN A C 1
ATOM 965 O O . ASN A 1 134 ? 8.554 -14.556 12.934 1.00 93.81 134 ASN A O 1
ATOM 969 N N . LEU A 1 135 ? 6.428 -14.058 13.474 1.00 95.69 135 LEU A N 1
ATOM 970 C CA . LEU A 1 135 ? 6.745 -13.517 14.796 1.00 95.69 135 LEU A CA 1
ATOM 971 C C . LEU A 1 135 ? 7.095 -14.631 15.789 1.00 95.69 135 LEU A C 1
ATOM 973 O O . LEU A 1 135 ? 6.476 -15.698 15.795 1.00 95.69 135 LEU A O 1
ATOM 977 N N . ASP A 1 136 ? 8.058 -14.355 16.666 1.00 96.44 136 ASP A N 1
ATOM 978 C CA . ASP A 1 136 ? 8.336 -15.192 17.832 1.00 96.44 136 ASP A CA 1
ATOM 979 C C . ASP A 1 136 ? 7.335 -14.934 18.975 1.00 96.44 136 ASP A C 1
ATOM 981 O O . ASP A 1 136 ? 6.484 -14.041 18.913 1.00 96.44 136 ASP A O 1
ATOM 985 N N . ASP A 1 137 ? 7.414 -15.744 20.033 1.00 95.31 137 ASP A N 1
ATOM 986 C CA . ASP A 1 137 ? 6.489 -15.659 21.168 1.00 95.31 137 ASP A CA 1
ATOM 987 C C . ASP A 1 137 ? 6.564 -14.305 21.900 1.00 95.31 137 ASP A C 1
ATOM 989 O O . ASP A 1 137 ? 5.550 -13.828 22.416 1.00 95.31 137 ASP A O 1
ATOM 993 N N . GLU A 1 138 ? 7.739 -13.665 21.936 1.00 97.56 138 GLU A N 1
ATOM 994 C CA . GLU A 1 138 ? 7.930 -12.359 22.576 1.00 97.56 138 GLU A CA 1
ATOM 995 C C . GLU A 1 138 ? 7.221 -11.256 21.782 1.00 97.56 138 GLU A C 1
ATOM 997 O O . GLU A 1 138 ? 6.459 -10.467 22.350 1.00 97.56 138 GLU A O 1
ATOM 1002 N N . ALA A 1 139 ? 7.399 -11.238 20.461 1.00 96.12 139 ALA A N 1
ATOM 1003 C CA . ALA A 1 139 ? 6.733 -10.301 19.568 1.00 96.12 139 ALA A CA 1
ATOM 1004 C C . ALA A 1 139 ? 5.208 -10.495 19.573 1.00 96.12 139 ALA A C 1
ATOM 1006 O O . ALA A 1 139 ? 4.465 -9.513 19.650 1.00 96.12 139 ALA A O 1
ATOM 1007 N N . VAL A 1 140 ? 4.719 -11.741 19.569 1.00 95.25 140 VAL A N 1
ATOM 1008 C CA . VAL A 1 140 ? 3.280 -12.030 19.700 1.00 95.25 140 VAL A CA 1
ATOM 1009 C C . VAL A 1 140 ? 2.740 -11.517 21.036 1.00 95.25 140 VAL A C 1
ATOM 1011 O O . VAL A 1 140 ? 1.704 -10.849 21.065 1.00 95.25 140 VAL A O 1
ATOM 1014 N N . ALA A 1 141 ? 3.453 -11.758 22.141 1.00 95.06 141 ALA A N 1
ATOM 1015 C CA . ALA A 1 141 ? 3.056 -11.258 23.453 1.00 95.06 141 ALA A CA 1
ATOM 1016 C C . ALA A 1 141 ? 3.009 -9.721 23.496 1.00 95.06 141 ALA A C 1
ATOM 1018 O O . ALA A 1 141 ? 2.100 -9.153 24.112 1.00 95.06 141 ALA A O 1
ATOM 1019 N N . TRP A 1 142 ? 3.942 -9.045 22.818 1.00 95.94 142 TRP A N 1
ATOM 1020 C CA . TRP A 1 142 ? 3.944 -7.591 22.683 1.00 95.94 142 TRP A CA 1
ATOM 1021 C C . TRP A 1 142 ? 2.738 -7.075 21.891 1.00 95.94 142 TRP A C 1
ATOM 1023 O O . TRP A 1 142 ? 2.092 -6.131 22.352 1.00 95.94 142 TRP A O 1
ATOM 1033 N N . VAL A 1 143 ? 2.393 -7.691 20.753 1.00 95.19 143 VAL A N 1
ATOM 1034 C CA . VAL A 1 143 ? 1.212 -7.314 19.949 1.00 95.19 143 VAL A CA 1
ATOM 1035 C C . VAL A 1 143 ? -0.053 -7.436 20.794 1.00 95.19 143 VAL A C 1
ATOM 1037 O O . VAL A 1 143 ? -0.819 -6.480 20.935 1.00 95.19 143 VAL A O 1
ATOM 1040 N N . ASP A 1 144 ? -0.226 -8.591 21.427 1.00 92.19 144 ASP A N 1
ATOM 1041 C CA . ASP A 1 144 ? -1.380 -8.903 22.259 1.00 92.19 144 ASP A CA 1
ATOM 1042 C C . ASP A 1 144 ? -1.513 -7.944 23.452 1.00 92.19 144 ASP A C 1
ATOM 1044 O O . ASP A 1 144 ? -2.605 -7.455 23.754 1.00 92.19 144 ASP A O 1
ATOM 1048 N N . ALA A 1 145 ? -0.411 -7.653 24.152 1.00 94.88 145 ALA A N 1
ATOM 1049 C CA . ALA A 1 145 ? -0.412 -6.723 25.279 1.00 94.88 145 ALA A CA 1
ATOM 1050 C C . ALA A 1 145 ? -0.686 -5.283 24.827 1.00 94.88 145 ALA A C 1
ATOM 1052 O O . ALA A 1 145 ? -1.487 -4.586 25.455 1.00 94.88 145 ALA A O 1
ATOM 1053 N N . THR A 1 146 ? -0.075 -4.866 23.718 1.00 96.25 146 THR A N 1
ATOM 1054 C CA . THR A 1 146 ? -0.245 -3.537 23.127 1.00 96.25 146 THR A CA 1
ATOM 1055 C C . THR A 1 146 ? -1.694 -3.299 22.717 1.00 96.25 146 THR A C 1
ATOM 1057 O O . THR A 1 146 ? -2.288 -2.323 23.170 1.00 96.25 146 THR A O 1
ATOM 1060 N N . ILE A 1 147 ? -2.308 -4.210 21.953 1.00 94.25 147 ILE A N 1
ATOM 1061 C CA . ILE A 1 147 ? -3.710 -4.089 21.523 1.00 94.25 147 ILE A CA 1
ATOM 1062 C C . ILE A 1 147 ? -4.663 -4.121 22.724 1.00 94.25 147 ILE A C 1
ATOM 1064 O O . ILE A 1 147 ? -5.621 -3.343 22.770 1.00 94.25 147 ILE A O 1
ATOM 1068 N N . ARG A 1 148 ? -4.423 -4.985 23.721 1.00 94.25 148 ARG A N 1
ATOM 1069 C CA . ARG A 1 148 ? -5.247 -5.015 24.945 1.00 94.25 148 ARG A CA 1
ATOM 1070 C C . ARG A 1 148 ? -5.180 -3.706 25.728 1.00 94.25 148 ARG A C 1
ATOM 1072 O O . ARG A 1 148 ? -6.180 -3.330 26.330 1.00 94.25 148 ARG A O 1
ATOM 1079 N N . GLY A 1 149 ? -4.028 -3.037 25.719 1.00 94.75 149 GLY A N 1
ATOM 1080 C CA . GLY A 1 149 ? -3.815 -1.765 26.406 1.00 94.75 149 GLY A CA 1
ATOM 1081 C C . GLY A 1 149 ? -4.404 -0.543 25.698 1.00 94.75 149 GLY A C 1
ATOM 1082 O O . GLY A 1 149 ? -4.410 0.527 26.297 1.00 94.75 149 GLY A O 1
ATOM 1083 N N . MET A 1 150 ? -4.883 -0.675 24.456 1.00 95.81 150 MET A N 1
ATOM 1084 C CA . MET A 1 150 ? -5.459 0.441 23.702 1.00 95.81 150 MET A CA 1
ATOM 1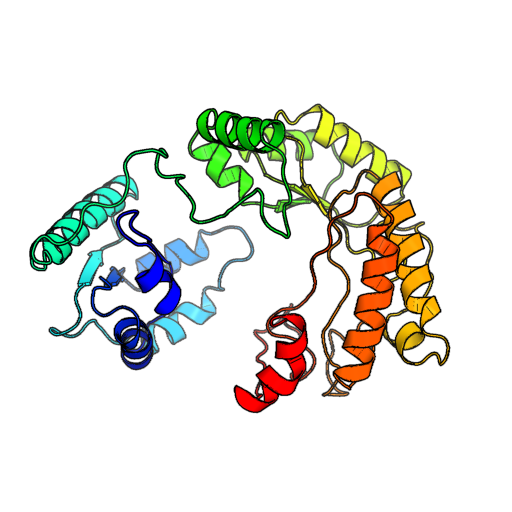085 C C . MET A 1 150 ? -6.928 0.700 24.049 1.00 95.81 150 MET A C 1
ATOM 1087 O O . MET A 1 150 ? -7.734 -0.234 24.165 1.00 95.81 150 MET A O 1
ATOM 1091 N N . SER A 1 151 ? -7.300 1.979 24.089 1.00 95.44 151 SER A N 1
ATOM 1092 C CA . SER A 1 151 ? -8.693 2.418 24.018 1.00 95.44 151 SER A CA 1
ATOM 1093 C C . SER A 1 151 ? -9.319 2.056 22.660 1.00 95.44 151 SER A C 1
ATOM 1095 O O . SER A 1 151 ? -8.627 1.711 21.699 1.00 95.44 151 SER A O 1
ATOM 1097 N N . LEU A 1 152 ? -10.651 2.120 22.550 1.00 94.56 152 LEU A N 1
ATOM 1098 C CA . LEU A 1 152 ? -11.321 1.915 21.259 1.00 94.56 152 LEU A CA 1
ATOM 1099 C C . LEU A 1 152 ? -10.903 2.977 20.230 1.00 94.56 152 LEU A C 1
ATOM 1101 O O . LEU A 1 152 ? -10.715 2.652 19.063 1.00 94.56 152 LEU A O 1
ATOM 1105 N N . GLU A 1 153 ? -10.731 4.221 20.669 1.00 95.06 153 GLU A N 1
ATOM 1106 C CA . GLU A 1 153 ? -10.288 5.328 19.822 1.00 95.06 153 GLU A CA 1
ATOM 1107 C C . GLU A 1 153 ? -8.873 5.097 19.286 1.00 95.06 153 GLU A C 1
ATOM 1109 O O . GLU A 1 153 ? -8.660 5.203 18.083 1.00 95.06 153 GLU A O 1
ATOM 1114 N N . GLU A 1 154 ? -7.934 4.666 20.135 1.00 95.50 154 GLU A N 1
ATOM 1115 C CA . GLU A 1 154 ? -6.583 4.300 19.697 1.00 95.50 154 GLU A CA 1
ATOM 1116 C C . GLU A 1 154 ? -6.623 3.146 18.685 1.00 95.50 154 GLU A C 1
ATOM 1118 O O . GLU A 1 154 ? -5.976 3.225 17.645 1.00 95.50 154 GLU A O 1
ATOM 1123 N N . LYS A 1 155 ? -7.434 2.103 18.928 1.00 95.44 155 LYS A N 1
ATOM 1124 C CA . LYS A 1 155 ? -7.599 0.979 17.983 1.00 95.44 155 LYS A CA 1
ATOM 1125 C C . LYS A 1 155 ? -8.128 1.433 16.627 1.00 95.44 155 LYS A C 1
ATOM 1127 O O . LYS A 1 155 ? -7.660 0.943 15.605 1.00 95.44 155 LYS A O 1
ATOM 1132 N N . ILE A 1 156 ? -9.098 2.347 16.617 1.00 95.56 156 ILE A N 1
ATOM 1133 C CA . ILE A 1 156 ? -9.633 2.934 15.385 1.00 95.56 156 ILE A CA 1
ATOM 1134 C C . ILE A 1 156 ? -8.547 3.764 14.694 1.00 95.56 156 ILE A C 1
ATOM 1136 O O . ILE A 1 156 ? -8.348 3.604 13.494 1.00 95.56 156 ILE A O 1
ATOM 1140 N N . GLY A 1 157 ? -7.807 4.584 15.444 1.00 96.38 157 GLY A N 1
ATOM 1141 C CA . GLY A 1 157 ? -6.691 5.385 14.943 1.00 96.38 157 GLY A CA 1
ATOM 1142 C C . GLY A 1 157 ? -5.632 4.552 14.223 1.00 96.38 157 GLY A C 1
ATOM 1143 O O . GLY A 1 157 ? -5.202 4.905 13.124 1.00 96.38 157 GLY A O 1
ATOM 1144 N N . GLN A 1 158 ? -5.295 3.378 14.766 1.00 97.38 158 GLN A N 1
ATOM 1145 C CA . GLN A 1 158 ? -4.330 2.457 14.156 1.00 97.38 158 GLN A CA 1
ATOM 1146 C C . GLN A 1 158 ? -4.728 1.956 12.753 1.00 97.38 158 GLN A C 1
ATOM 1148 O O . GLN A 1 158 ? -3.860 1.504 12.009 1.00 97.38 158 GLN A O 1
ATOM 1153 N N . LEU A 1 159 ? -6.000 2.070 12.350 1.00 96.25 159 LEU A N 1
ATOM 1154 C CA . LEU A 1 159 ? -6.461 1.714 11.001 1.00 96.25 159 LEU A CA 1
ATOM 1155 C C . LEU A 1 159 ? -6.158 2.792 9.948 1.00 96.25 159 LEU A C 1
ATOM 1157 O O . LEU A 1 159 ? -6.282 2.531 8.751 1.00 96.25 159 LEU A O 1
ATOM 1161 N N . PHE A 1 160 ? -5.788 4.004 10.369 1.00 96.44 160 PHE A N 1
ATOM 1162 C CA . PHE A 1 160 ? -5.579 5.137 9.476 1.00 96.44 160 PHE A CA 1
ATOM 1163 C C . PHE A 1 160 ? -4.096 5.425 9.246 1.00 96.44 160 PHE A C 1
ATOM 1165 O O . PHE A 1 160 ? -3.279 5.432 10.168 1.00 96.44 160 PHE A O 1
ATOM 1172 N N . ILE A 1 161 ? -3.779 5.732 7.987 1.00 96.31 161 ILE A N 1
ATOM 1173 C CA . ILE A 1 161 ? -2.467 6.196 7.538 1.00 96.31 161 ILE A CA 1
ATOM 1174 C C . ILE A 1 161 ? -2.628 7.638 7.066 1.00 96.31 161 ILE A C 1
ATOM 1176 O O . ILE A 1 161 ? -3.278 7.887 6.048 1.00 96.31 161 ILE A O 1
ATOM 1180 N N . ASN A 1 162 ? -2.062 8.601 7.793 1.00 96.44 162 ASN A N 1
ATOM 1181 C CA . ASN A 1 162 ? -2.223 10.007 7.427 1.00 96.44 162 ASN A CA 1
ATOM 1182 C C . ASN A 1 162 ? -1.293 10.399 6.274 1.00 96.44 162 ASN A C 1
ATOM 1184 O O . ASN A 1 162 ? -0.109 10.070 6.289 1.00 96.44 162 ASN A O 1
ATOM 1188 N N . HIS A 1 163 ? -1.791 11.154 5.293 1.00 96.00 163 HIS A N 1
ATOM 1189 C CA . HIS A 1 163 ? -0.938 11.759 4.271 1.00 96.00 163 HIS A CA 1
ATOM 1190 C C . HIS A 1 163 ? -0.551 13.188 4.672 1.00 96.00 163 HIS A C 1
ATOM 1192 O O . HIS A 1 163 ? -1.315 14.136 4.482 1.00 96.00 163 HIS A O 1
ATOM 1198 N N . ASN A 1 164 ? 0.658 13.337 5.212 1.00 94.00 164 ASN A N 1
ATOM 1199 C CA . ASN A 1 164 ? 1.189 14.604 5.695 1.00 94.00 164 ASN A CA 1
ATOM 1200 C C . ASN A 1 164 ? 1.469 15.555 4.525 1.00 94.00 164 ASN A C 1
ATOM 1202 O O . ASN A 1 164 ? 2.377 15.339 3.716 1.00 94.00 164 ASN A O 1
ATOM 1206 N N . ASN A 1 165 ? 0.684 16.629 4.472 1.00 89.69 165 ASN A N 1
ATOM 1207 C CA . ASN A 1 165 ? 0.803 17.709 3.496 1.00 89.69 165 ASN A CA 1
ATOM 1208 C C . ASN A 1 165 ? 1.584 18.924 4.029 1.00 89.69 165 ASN A C 1
ATOM 1210 O O . ASN A 1 165 ? 1.833 19.863 3.272 1.00 89.69 165 ASN A O 1
ATOM 1214 N N . ASP A 1 166 ? 1.979 18.900 5.296 1.00 91.81 166 ASP A N 1
ATOM 1215 C CA . ASP A 1 166 ? 2.782 19.914 5.972 1.00 91.81 166 ASP A CA 1
ATOM 1216 C C . ASP A 1 166 ? 3.809 19.206 6.874 1.00 91.81 166 ASP A C 1
ATOM 1218 O O . ASP A 1 166 ? 3.554 18.106 7.376 1.00 91.81 166 ASP A O 1
ATOM 1222 N N . TYR A 1 167 ? 4.992 19.806 7.000 1.00 93.88 167 TYR A N 1
ATOM 1223 C CA . TYR A 1 167 ? 6.112 19.339 7.823 1.00 93.88 167 TYR A CA 1
ATOM 1224 C C . TYR A 1 167 ? 6.260 20.150 9.115 1.00 93.88 167 TYR A C 1
ATOM 1226 O O . TYR A 1 167 ? 7.202 19.922 9.874 1.00 93.88 167 TYR A O 1
ATOM 1234 N N . SER A 1 168 ? 5.363 21.107 9.371 1.00 95.19 168 SER A N 1
ATOM 1235 C CA . SER A 1 168 ? 5.348 21.843 10.629 1.00 95.19 168 SER A CA 1
ATOM 1236 C C . SER A 1 168 ? 5.104 20.893 11.818 1.00 95.19 168 SER A C 1
ATOM 1238 O O . SER A 1 168 ? 4.228 20.019 11.751 1.00 95.19 168 SER A O 1
ATOM 1240 N N . PRO A 1 169 ? 5.869 21.039 12.917 1.00 94.94 169 PRO A N 1
ATOM 1241 C CA . PRO A 1 169 ? 5.628 20.304 14.155 1.00 94.94 169 PRO A CA 1
ATOM 1242 C C . PRO A 1 169 ? 4.190 20.440 14.661 1.00 94.94 169 PRO A C 1
ATOM 1244 O O . PRO A 1 169 ? 3.602 19.456 15.092 1.00 94.94 169 PRO A O 1
ATOM 1247 N N . GLU A 1 170 ? 3.603 21.631 14.547 1.00 95.75 170 GLU A N 1
ATOM 1248 C CA . GLU A 1 170 ? 2.258 21.937 15.038 1.00 95.75 170 GLU A CA 1
ATOM 1249 C C . GLU A 1 170 ? 1.178 21.143 14.291 1.00 95.75 170 GLU A C 1
ATOM 1251 O O . GLU A 1 170 ? 0.244 20.629 14.909 1.00 95.75 170 GLU A O 1
ATOM 1256 N N . TYR A 1 171 ? 1.310 21.007 12.966 1.00 94.94 171 TYR A N 1
ATOM 1257 C CA . TYR A 1 171 ? 0.420 20.158 12.174 1.00 94.94 171 TYR A CA 1
ATOM 1258 C C . TYR A 1 171 ? 0.514 18.700 12.625 1.00 94.94 171 TYR A C 1
ATOM 1260 O O . TYR A 1 171 ? -0.505 18.032 12.811 1.00 94.94 171 TYR A O 1
ATOM 1268 N N . LEU A 1 172 ? 1.741 18.207 12.802 1.00 95.00 172 LEU A N 1
ATOM 1269 C CA . LEU A 1 172 ? 1.982 16.811 13.130 1.00 95.00 172 LEU A CA 1
ATOM 1270 C C . LEU A 1 172 ? 1.524 16.468 14.551 1.00 95.00 172 LEU A C 1
ATOM 1272 O O . LEU A 1 172 ? 0.871 15.444 14.728 1.00 95.00 172 LEU A O 1
ATOM 1276 N N . ASP A 1 173 ? 1.777 17.337 15.529 1.00 94.94 173 ASP A N 1
ATOM 1277 C CA . ASP A 1 173 ? 1.270 17.189 16.897 1.00 94.94 173 ASP A CA 1
ATOM 1278 C C . ASP A 1 173 ? -0.260 17.080 16.890 1.00 94.94 173 ASP A C 1
ATOM 1280 O O . ASP A 1 173 ? -0.818 16.134 17.445 1.00 94.94 173 ASP A O 1
ATOM 1284 N N . GLY A 1 174 ? -0.942 17.951 16.136 1.00 93.81 174 GLY A N 1
ATOM 1285 C CA . GLY A 1 174 ? -2.393 17.884 15.979 1.00 93.81 174 GLY A CA 1
ATOM 1286 C C . GLY A 1 174 ? -2.891 16.571 15.364 1.00 93.81 174 GLY A C 1
ATOM 1287 O O . GLY A 1 174 ? -3.950 16.080 15.752 1.00 93.81 174 GLY A O 1
ATOM 1288 N N . VAL A 1 175 ? -2.153 15.970 14.427 1.00 94.06 175 VAL A N 1
ATOM 1289 C CA . VAL A 1 175 ? -2.527 14.670 13.846 1.00 94.06 175 VAL A CA 1
ATOM 1290 C C . VAL A 1 175 ? -2.319 13.533 14.850 1.00 94.06 175 VAL A C 1
ATOM 1292 O O . VAL A 1 175 ? -3.190 12.677 15.009 1.00 94.06 175 VAL A O 1
ATOM 1295 N N . LEU A 1 176 ? -1.164 13.505 15.513 1.00 94.69 176 LEU A N 1
ATOM 1296 C CA . LEU A 1 176 ? -0.762 12.392 16.372 1.00 94.69 176 LEU A CA 1
ATOM 1297 C C . LEU A 1 176 ? -1.547 12.358 17.688 1.00 94.69 176 LEU A C 1
ATOM 1299 O O . LEU A 1 176 ? -1.940 11.278 18.135 1.00 94.69 176 LEU A O 1
ATOM 1303 N N . GLU A 1 177 ? -1.801 13.523 18.285 1.00 92.50 177 GLU A N 1
ATOM 1304 C CA . GLU A 1 177 ? -2.509 13.636 19.563 1.00 92.50 177 GLU A CA 1
ATOM 1305 C C . GLU A 1 177 ? -4.009 13.367 19.429 1.00 92.50 177 GLU A C 1
ATOM 1307 O O . GLU A 1 177 ? -4.582 12.759 20.326 1.00 92.50 177 GLU A O 1
ATOM 1312 N N . ASN A 1 178 ? -4.637 13.777 18.320 1.00 91.62 178 ASN A N 1
ATOM 1313 C CA . ASN A 1 178 ? -6.092 13.663 18.163 1.00 91.62 178 ASN A CA 1
ATOM 1314 C C . ASN A 1 178 ? -6.545 12.366 17.487 1.00 91.62 178 ASN A C 1
ATOM 1316 O O . ASN A 1 178 ? -7.667 11.932 17.716 1.00 91.62 178 ASN A O 1
ATOM 1320 N N . TYR A 1 179 ? -5.729 11.781 16.605 1.00 93.75 179 TYR A N 1
ATOM 1321 C CA . TYR A 1 179 ? -6.176 10.653 15.777 1.00 93.75 179 TYR A CA 1
ATOM 1322 C C . TYR A 1 179 ? -5.433 9.350 16.047 1.00 93.75 179 TYR A C 1
ATOM 1324 O O . TYR A 1 179 ? -5.873 8.313 15.558 1.00 93.75 179 TYR A O 1
ATOM 1332 N N . HIS A 1 180 ? -4.319 9.381 16.788 1.00 94.81 180 HIS A N 1
ATOM 1333 C CA . HIS A 1 180 ? -3.553 8.185 17.161 1.00 94.81 180 HIS A CA 1
ATOM 1334 C C . HIS A 1 180 ? -3.270 7.248 15.973 1.00 94.81 180 HIS A C 1
ATOM 1336 O O . HIS A 1 180 ? -3.436 6.028 16.067 1.00 94.81 180 HIS A O 1
ATOM 1342 N N . VAL A 1 181 ? -2.894 7.839 14.833 1.00 97.12 181 VAL A N 1
ATOM 1343 C CA . VAL A 1 181 ? -2.744 7.124 13.560 1.00 97.12 181 VAL A CA 1
ATOM 1344 C C . VAL A 1 181 ? -1.734 5.981 13.659 1.00 97.12 181 VAL A C 1
ATOM 1346 O O . VAL A 1 181 ? -0.720 6.095 14.345 1.00 97.12 181 VAL A O 1
ATOM 1349 N N . GLY A 1 182 ? -2.002 4.877 12.961 1.00 97.56 182 GLY A N 1
ATOM 1350 C CA . GLY A 1 182 ? -1.088 3.725 12.900 1.00 97.56 182 GLY A CA 1
ATOM 1351 C C . GLY A 1 182 ? 0.108 3.959 11.982 1.00 97.56 182 GLY A C 1
ATOM 1352 O O . GLY A 1 182 ? 1.139 3.294 12.085 1.00 97.56 182 GLY A O 1
ATOM 1353 N N . GLY A 1 183 ? -0.002 4.938 11.088 1.00 97.69 183 GLY A N 1
ATOM 1354 C CA . GLY A 1 183 ? 1.082 5.280 10.192 1.00 97.69 183 GLY A CA 1
ATOM 1355 C C . GLY A 1 183 ? 0.916 6.611 9.483 1.00 97.69 183 GLY A C 1
ATOM 1356 O O . GLY A 1 183 ? -0.079 7.324 9.627 1.00 97.69 183 GLY A O 1
ATOM 1357 N N . MET A 1 184 ? 1.921 6.936 8.682 1.00 97.31 184 MET A N 1
ATOM 1358 C CA . MET A 1 184 ? 1.951 8.140 7.872 1.00 97.31 184 MET A CA 1
ATOM 1359 C C . MET A 1 184 ? 2.634 7.910 6.526 1.00 97.31 184 MET A C 1
ATOM 1361 O O . MET A 1 184 ? 3.566 7.125 6.393 1.00 97.31 184 MET A O 1
ATOM 1365 N N . ARG A 1 185 ? 2.198 8.679 5.536 1.00 96.56 185 ARG A N 1
ATOM 1366 C CA . ARG A 1 185 ? 2.928 9.007 4.311 1.00 96.56 185 ARG A CA 1
ATOM 1367 C C . ARG A 1 185 ? 3.150 10.515 4.316 1.00 96.56 185 ARG A C 1
ATOM 1369 O O . ARG A 1 185 ? 2.479 11.252 5.030 1.00 96.56 185 ARG A O 1
ATOM 1376 N N . TYR A 1 186 ? 4.025 11.006 3.466 1.00 96.00 186 TYR A N 1
ATOM 1377 C CA . TYR A 1 186 ? 4.298 12.426 3.314 1.00 96.00 186 TYR A CA 1
ATOM 1378 C C . TYR A 1 186 ? 4.349 12.806 1.833 1.00 96.00 186 TYR A C 1
ATOM 1380 O O . TYR A 1 186 ? 4.499 11.946 0.958 1.00 96.00 186 TYR A O 1
ATOM 1388 N N . ARG A 1 187 ? 4.169 14.092 1.526 1.00 91.56 187 ARG A N 1
ATOM 1389 C CA . ARG A 1 187 ? 4.517 14.619 0.201 1.00 91.56 187 ARG A CA 1
ATOM 1390 C C . ARG A 1 187 ? 6.039 14.587 0.054 1.00 91.56 187 ARG A C 1
ATOM 1392 O O . ARG A 1 187 ? 6.683 15.085 0.964 1.00 91.56 187 ARG A O 1
ATOM 1399 N N . PRO A 1 188 ? 6.617 14.070 -1.041 1.00 89.75 188 PRO A N 1
ATOM 1400 C CA . PRO A 1 188 ? 8.059 14.140 -1.254 1.00 89.75 188 PRO A CA 1
ATOM 1401 C C . PRO A 1 188 ? 8.615 15.555 -1.039 1.00 89.75 188 PRO A C 1
ATOM 1403 O O . PRO A 1 188 ? 7.939 16.555 -1.294 1.00 89.75 188 PRO A O 1
ATOM 1406 N N . GLY A 1 189 ? 9.825 15.598 -0.497 1.00 94.81 189 GLY A N 1
ATOM 1407 C CA . GLY A 1 189 ? 10.590 16.806 -0.228 1.00 94.81 189 GLY A CA 1
ATOM 1408 C C . GLY A 1 189 ? 12.077 16.451 -0.139 1.00 94.81 189 GLY A C 1
ATOM 1409 O O . GLY A 1 189 ? 12.424 15.272 -0.279 1.00 94.81 189 GLY A O 1
ATOM 1410 N N . PRO A 1 190 ? 12.962 17.417 0.154 1.00 97.12 190 PRO A N 1
ATOM 1411 C CA . PRO A 1 190 ? 14.379 17.140 0.379 1.00 97.12 190 PRO A CA 1
ATOM 1412 C C . PRO A 1 190 ? 14.587 16.105 1.495 1.00 97.12 190 PRO A C 1
ATOM 1414 O O . PRO A 1 190 ? 13.952 16.199 2.551 1.00 97.12 190 PRO A O 1
ATOM 1417 N N . SER A 1 191 ? 15.498 15.150 1.295 1.00 97.00 191 SER A N 1
ATOM 1418 C CA . SER A 1 191 ? 15.765 14.027 2.208 1.00 97.00 191 SER A CA 1
ATOM 1419 C C . SER A 1 191 ? 15.963 14.451 3.667 1.00 97.00 191 SER A C 1
ATOM 1421 O O . SER A 1 191 ? 15.390 13.848 4.573 1.00 97.00 191 SER A O 1
ATOM 1423 N N . ALA A 1 192 ? 16.711 15.531 3.911 1.00 97.31 192 ALA A N 1
ATOM 1424 C CA . ALA A 1 192 ? 16.957 16.053 5.255 1.00 97.31 192 ALA A CA 1
ATOM 1425 C C . ALA A 1 192 ? 15.663 16.490 5.967 1.00 97.31 192 ALA A C 1
ATOM 1427 O O . ALA A 1 192 ? 15.479 16.202 7.151 1.00 97.31 192 ALA A O 1
ATOM 1428 N N . ALA A 1 193 ? 14.750 17.143 5.243 1.00 97.06 193 ALA A N 1
ATOM 1429 C CA . ALA A 1 193 ? 13.469 17.581 5.787 1.00 97.06 193 ALA A CA 1
ATOM 1430 C C . ALA A 1 193 ? 12.546 16.385 6.061 1.00 97.06 193 ALA A C 1
ATOM 1432 O O . ALA A 1 193 ? 11.934 16.311 7.125 1.00 97.06 193 ALA A O 1
ATOM 1433 N N . VAL A 1 194 ? 12.505 15.414 5.141 1.00 97.62 194 VAL A N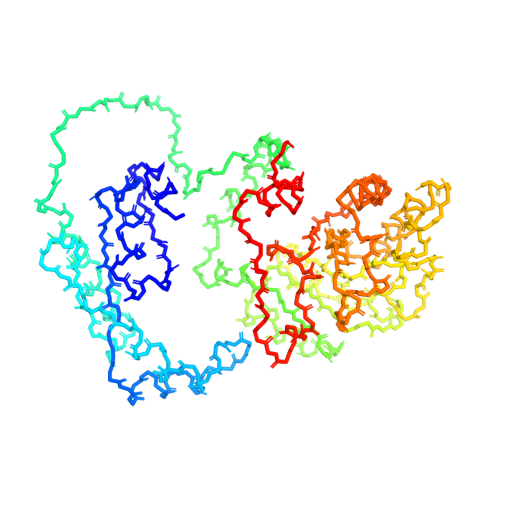 1
ATOM 1434 C CA . VAL A 1 194 ? 11.768 14.151 5.312 1.00 97.62 194 VAL A CA 1
ATOM 1435 C C . VAL A 1 194 ? 12.265 13.393 6.547 1.00 97.62 194 VAL A C 1
ATOM 1437 O O . VAL A 1 194 ? 11.466 13.005 7.398 1.00 97.62 194 VAL A O 1
ATOM 1440 N N . GLN A 1 195 ? 13.582 13.228 6.692 1.00 97.56 195 GLN A N 1
ATOM 1441 C CA . GLN A 1 195 ? 14.172 12.511 7.822 1.00 97.56 195 GLN A CA 1
ATOM 1442 C C . GLN A 1 195 ? 13.886 13.219 9.153 1.00 97.56 195 GLN A C 1
ATOM 1444 O O . GLN A 1 195 ? 13.576 12.564 10.151 1.00 97.56 195 GLN A O 1
ATOM 1449 N N . GLN A 1 196 ? 13.969 14.553 9.188 1.00 97.75 196 GLN A N 1
ATOM 1450 C CA . GLN A 1 196 ? 13.615 15.327 10.377 1.00 97.75 196 GLN A CA 1
ATOM 1451 C C . GLN A 1 196 ? 12.135 15.151 10.741 1.00 97.75 196 GLN A C 1
ATOM 1453 O O . GLN A 1 196 ? 11.831 14.939 11.915 1.00 97.75 196 GLN A O 1
ATOM 1458 N N . HIS A 1 197 ? 11.241 15.184 9.750 1.00 97.69 197 HIS A N 1
ATOM 1459 C CA . HIS A 1 197 ? 9.801 14.993 9.937 1.00 97.69 197 HIS A CA 1
ATOM 1460 C C . HIS A 1 197 ? 9.474 13.615 10.520 1.00 97.69 197 HIS A C 1
ATOM 1462 O O . HIS A 1 197 ? 8.778 13.509 11.528 1.00 97.69 197 HIS A O 1
ATOM 1468 N N . ILE A 1 198 ? 10.050 12.554 9.947 1.00 97.75 198 ILE A N 1
ATOM 1469 C CA . ILE A 1 198 ? 9.860 11.176 10.422 1.00 97.75 198 ILE A CA 1
ATOM 1470 C C . ILE A 1 198 ? 10.411 11.005 11.840 1.00 97.75 198 ILE A C 1
ATOM 1472 O O . ILE A 1 198 ? 9.742 10.432 12.700 1.00 97.75 198 ILE A O 1
ATOM 1476 N N . ARG A 1 199 ? 11.613 11.532 12.117 1.00 97.88 199 ARG A N 1
ATOM 1477 C CA . ARG A 1 199 ? 12.220 11.466 13.455 1.00 97.88 199 ARG A CA 1
ATOM 1478 C C . ARG A 1 199 ? 11.360 12.179 14.494 1.00 97.88 199 ARG A C 1
ATOM 1480 O O . ARG A 1 199 ? 11.202 11.665 15.599 1.00 97.88 199 ARG A O 1
ATOM 1487 N N . TYR A 1 200 ? 10.808 13.340 14.145 1.00 97.69 200 TYR A N 1
ATOM 1488 C CA . TYR A 1 200 ? 9.904 14.071 15.022 1.00 97.69 200 TYR A CA 1
ATOM 1489 C C . TYR A 1 200 ? 8.629 13.266 15.296 1.00 97.69 200 TYR A C 1
ATOM 1491 O O . TYR A 1 200 ? 8.301 13.058 16.463 1.00 97.69 200 TYR A O 1
ATOM 1499 N N . ALA A 1 201 ? 7.984 12.725 14.257 1.00 97.38 201 ALA A N 1
ATOM 1500 C CA . ALA A 1 201 ? 6.772 11.917 14.399 1.00 97.38 201 ALA A CA 1
ATOM 1501 C C . ALA A 1 201 ? 6.985 10.716 15.328 1.00 97.38 201 ALA A C 1
ATOM 1503 O O . ALA A 1 201 ? 6.277 10.566 16.320 1.00 97.38 201 ALA A O 1
ATOM 1504 N N . GLN A 1 202 ? 8.026 9.919 15.067 1.00 97.31 202 GLN A N 1
ATOM 1505 C CA . GLN A 1 202 ? 8.347 8.743 15.880 1.00 97.31 202 GLN A CA 1
ATOM 1506 C C . GLN A 1 202 ? 8.681 9.111 17.336 1.00 97.31 202 GLN A C 1
ATOM 1508 O O . GLN A 1 202 ? 8.402 8.333 18.243 1.00 97.31 202 GLN A O 1
ATOM 1513 N N . SER A 1 203 ? 9.240 10.304 17.592 1.00 96.88 203 SER A N 1
ATOM 1514 C CA . SER A 1 203 ? 9.521 10.774 18.960 1.00 96.88 203 SER A CA 1
ATOM 1515 C C . SER A 1 203 ? 8.270 11.131 19.771 1.00 96.88 203 SER A C 1
ATOM 1517 O O . SER A 1 203 ? 8.336 11.198 20.998 1.00 96.88 203 SER A O 1
ATOM 1519 N N . LYS A 1 204 ? 7.139 11.374 19.096 1.00 96.12 204 LYS A N 1
ATOM 1520 C CA . LYS A 1 204 ? 5.862 11.772 19.704 1.00 96.12 204 LYS A CA 1
ATOM 1521 C C . LYS A 1 204 ? 4.878 10.615 19.864 1.00 96.12 204 LYS A C 1
ATOM 1523 O O . LYS A 1 204 ? 3.884 10.758 20.570 1.00 96.12 204 LYS A O 1
ATOM 1528 N N . THR A 1 205 ? 5.139 9.467 19.244 1.00 95.12 205 THR A N 1
ATOM 1529 C CA . THR A 1 205 ? 4.226 8.321 19.264 1.00 95.12 205 THR A CA 1
ATOM 1530 C C . THR A 1 205 ? 4.660 7.241 20.242 1.00 95.12 205 THR A C 1
ATOM 1532 O O . THR A 1 205 ? 5.809 6.809 20.249 1.00 95.12 205 THR A O 1
ATOM 1535 N N . ARG A 1 206 ? 3.704 6.742 21.032 1.00 92.44 206 ARG A N 1
ATOM 1536 C CA . ARG A 1 206 ? 3.907 5.593 21.930 1.00 92.44 206 ARG A CA 1
ATOM 1537 C C . ARG A 1 206 ? 4.074 4.278 21.165 1.00 92.44 206 ARG A C 1
ATOM 1539 O O . ARG A 1 206 ? 4.864 3.432 21.570 1.00 92.44 206 ARG A O 1
ATOM 1546 N N . ILE A 1 207 ? 3.293 4.097 20.102 1.00 96.00 207 ILE A N 1
ATOM 1547 C CA . ILE A 1 207 ? 3.357 2.940 19.206 1.00 96.00 207 ILE A CA 1
ATOM 1548 C C . ILE A 1 207 ? 4.108 3.400 17.952 1.00 96.00 207 ILE A C 1
ATOM 1550 O O . ILE A 1 207 ? 3.700 4.412 17.380 1.00 96.00 207 ILE A O 1
ATOM 1554 N N . PRO A 1 208 ? 5.192 2.720 17.538 1.00 96.81 208 PRO A N 1
ATOM 1555 C CA . PRO A 1 208 ? 5.952 3.122 16.360 1.00 96.81 208 PRO A CA 1
ATOM 1556 C C . PRO A 1 208 ? 5.079 3.172 15.106 1.00 96.81 208 PRO A C 1
ATOM 1558 O O . PRO A 1 208 ? 4.343 2.229 14.818 1.00 96.81 208 PRO A O 1
ATOM 1561 N N . LEU A 1 209 ? 5.192 4.257 14.343 1.00 97.94 209 LEU A N 1
ATOM 1562 C CA . LEU A 1 209 ? 4.418 4.445 13.119 1.00 97.94 209 LEU A CA 1
ATOM 1563 C C . LEU A 1 209 ? 4.926 3.541 11.991 1.00 97.94 209 LEU A C 1
ATOM 1565 O O . LEU A 1 209 ? 6.140 3.411 11.778 1.00 97.94 209 LEU A O 1
ATOM 1569 N N . LEU A 1 210 ? 3.992 3.026 11.190 1.00 98.31 210 LEU A N 1
ATOM 1570 C CA . LEU A 1 210 ? 4.285 2.609 9.821 1.00 98.31 210 LEU A CA 1
ATOM 1571 C C . LEU A 1 210 ? 4.493 3.857 8.959 1.00 98.31 210 LEU A C 1
ATOM 1573 O O . LEU A 1 210 ? 3.594 4.679 8.798 1.00 98.31 210 LEU A O 1
ATOM 1577 N N . VAL A 1 211 ? 5.685 4.018 8.403 1.00 98.31 211 VAL A N 1
ATOM 1578 C CA . VAL A 1 211 ? 6.069 5.181 7.605 1.00 98.31 211 VAL A CA 1
ATOM 1579 C C . VAL A 1 211 ? 6.248 4.740 6.161 1.00 98.31 211 VAL A C 1
ATOM 1581 O O . VAL A 1 211 ? 7.208 4.041 5.822 1.00 98.31 211 VAL A O 1
ATOM 1584 N N . ALA A 1 212 ? 5.293 5.154 5.331 1.00 98.06 212 ALA A N 1
ATOM 1585 C CA . ALA A 1 212 ? 5.176 4.760 3.941 1.00 98.06 212 ALA A CA 1
ATOM 1586 C C . ALA A 1 212 ? 5.797 5.775 2.975 1.00 98.06 212 ALA A C 1
ATOM 1588 O O . ALA A 1 212 ? 5.641 6.989 3.127 1.00 98.06 212 ALA A O 1
ATOM 1589 N N . SER A 1 213 ? 6.416 5.260 1.916 1.00 96.94 213 SER A N 1
ATOM 1590 C CA . SER A 1 213 ? 6.869 6.030 0.752 1.00 96.94 213 SER A CA 1
ATOM 1591 C C . SER A 1 213 ? 6.582 5.275 -0.555 1.00 96.94 213 SER A C 1
ATOM 1593 O O . SER A 1 213 ? 6.102 4.137 -0.537 1.00 96.94 213 SER A O 1
ATOM 1595 N N . ASN A 1 214 ? 6.856 5.900 -1.706 1.00 96.31 214 ASN A N 1
ATOM 1596 C CA . ASN A 1 214 ? 6.652 5.303 -3.030 1.00 96.31 214 ASN A CA 1
ATOM 1597 C C . ASN A 1 214 ? 7.997 5.117 -3.762 1.00 96.31 214 ASN A C 1
ATOM 1599 O O . ASN A 1 214 ? 8.235 5.823 -4.744 1.00 96.31 214 ASN A O 1
ATOM 1603 N N . PRO A 1 215 ? 8.872 4.188 -3.339 1.00 96.50 215 PRO A N 1
ATOM 1604 C CA . PRO A 1 215 ? 10.201 4.021 -3.931 1.00 96.50 215 PRO A CA 1
ATOM 1605 C C . PRO A 1 215 ? 10.170 3.263 -5.272 1.00 96.50 215 PRO A C 1
ATOM 1607 O O . PRO A 1 215 ? 10.849 2.261 -5.476 1.00 96.50 215 PRO A O 1
ATOM 1610 N N . GLU A 1 216 ? 9.337 3.704 -6.213 1.00 95.88 216 GLU A N 1
ATOM 1611 C CA . GLU A 1 216 ? 9.070 2.991 -7.468 1.00 95.88 216 GLU A CA 1
ATOM 1612 C C . GLU A 1 216 ? 10.291 2.940 -8.407 1.00 95.88 216 GLU A C 1
ATOM 1614 O O . GLU A 1 216 ? 10.385 2.047 -9.243 1.00 95.88 216 GLU A O 1
ATOM 1619 N N . MET A 1 217 ? 11.219 3.892 -8.307 1.00 96.62 217 MET A N 1
ATOM 1620 C CA . MET A 1 217 ? 12.289 4.085 -9.300 1.00 96.62 217 MET A CA 1
ATOM 1621 C C . MET A 1 217 ? 13.684 4.119 -8.661 1.00 96.62 217 MET A C 1
ATOM 1623 O O . MET A 1 217 ? 14.591 4.776 -9.172 1.00 96.62 217 MET A O 1
ATOM 1627 N N . GLY A 1 218 ? 13.852 3.423 -7.534 1.00 96.19 218 GLY A N 1
ATOM 1628 C CA . GLY A 1 218 ? 14.973 3.608 -6.610 1.00 96.19 218 GLY A CA 1
ATOM 1629 C C . GLY A 1 218 ? 14.537 4.485 -5.438 1.00 96.19 218 GLY A C 1
ATOM 1630 O O . GLY A 1 218 ? 13.416 4.344 -4.954 1.00 96.19 218 GLY A O 1
ATOM 1631 N N . GLY A 1 219 ? 15.389 5.407 -4.992 1.00 95.31 219 GLY A N 1
ATOM 1632 C CA . GLY A 1 219 ? 14.988 6.401 -3.989 1.00 95.31 219 GLY A CA 1
ATOM 1633 C C . GLY A 1 219 ? 14.161 7.552 -4.564 1.00 95.31 219 GLY A C 1
ATOM 1634 O O . GLY A 1 219 ? 13.437 8.226 -3.828 1.00 95.31 219 GLY A O 1
ATOM 1635 N N . ALA A 1 220 ? 14.198 7.745 -5.888 1.00 95.19 220 ALA A N 1
ATOM 1636 C CA . ALA A 1 220 ? 13.289 8.649 -6.579 1.00 95.19 220 ALA A CA 1
ATOM 1637 C C . ALA A 1 220 ? 11.828 8.202 -6.374 1.00 95.19 220 ALA A C 1
ATOM 1639 O O . ALA A 1 220 ? 11.415 7.127 -6.819 1.00 95.19 220 ALA A O 1
ATOM 1640 N N . GLY A 1 221 ? 11.056 9.053 -5.692 1.00 91.19 221 GLY A N 1
ATOM 1641 C CA . GLY A 1 221 ? 9.693 8.773 -5.225 1.00 91.19 221 GLY A CA 1
ATOM 1642 C C . GLY A 1 221 ? 9.561 8.720 -3.697 1.00 91.19 221 GLY A C 1
ATOM 1643 O O . GLY A 1 221 ? 8.464 8.939 -3.175 1.00 91.19 221 GLY A O 1
ATOM 1644 N N . SER A 1 222 ? 10.673 8.524 -2.980 1.00 95.94 222 SER A N 1
ATOM 1645 C CA . SER A 1 222 ? 10.749 8.640 -1.516 1.00 95.94 222 SER A CA 1
ATOM 1646 C C . SER A 1 222 ? 11.185 10.029 -1.049 1.00 95.94 222 SER A C 1
ATOM 1648 O O . SER A 1 222 ? 10.730 10.475 0.003 1.00 95.94 222 SER A O 1
ATOM 1650 N N . CYS A 1 223 ? 12.023 10.727 -1.819 1.00 96.38 223 CYS A N 1
ATOM 1651 C CA . CYS A 1 223 ? 12.416 12.125 -1.607 1.00 96.38 223 CYS A CA 1
ATOM 1652 C C . CYS A 1 223 ? 12.840 12.785 -2.934 1.00 96.38 223 CYS A C 1
ATOM 1654 O O . CYS A 1 223 ? 12.993 12.100 -3.949 1.00 96.38 223 CYS A O 1
ATOM 1656 N N . ASP A 1 224 ? 12.993 14.112 -2.935 1.00 96.00 224 ASP A N 1
ATOM 1657 C CA . ASP A 1 224 ? 13.285 14.907 -4.145 1.00 96.00 224 ASP A CA 1
ATOM 1658 C C . ASP A 1 224 ? 14.700 14.673 -4.690 1.00 96.00 224 ASP A C 1
ATOM 1660 O O . ASP A 1 224 ? 14.949 14.763 -5.890 1.00 96.00 224 ASP A O 1
ATOM 1664 N N . ASP A 1 225 ? 15.629 14.382 -3.787 1.00 96.50 225 ASP A N 1
ATOM 1665 C CA . ASP A 1 225 ? 17.050 14.139 -4.020 1.00 96.50 225 ASP A CA 1
ATOM 1666 C C . ASP A 1 225 ? 17.413 12.646 -3.969 1.00 96.50 225 ASP A C 1
ATOM 1668 O O . ASP A 1 225 ? 18.591 12.297 -3.905 1.00 96.50 225 ASP A O 1
ATOM 1672 N N . GLY A 1 226 ? 16.407 11.766 -4.002 1.00 97.31 226 GLY A N 1
ATOM 1673 C CA . GLY A 1 226 ? 16.600 10.320 -4.056 1.00 97.31 226 GLY A CA 1
ATOM 1674 C C . GLY A 1 226 ? 17.136 9.856 -5.410 1.00 97.31 226 GLY A C 1
ATOM 1675 O O . GLY A 1 226 ? 16.848 10.442 -6.459 1.00 97.31 226 GLY A O 1
ATOM 1676 N N . THR A 1 227 ? 17.901 8.767 -5.413 1.00 98.25 227 THR A N 1
ATOM 1677 C CA . THR A 1 227 ? 18.521 8.253 -6.637 1.00 98.25 227 THR A CA 1
ATOM 1678 C C . THR A 1 227 ? 17.461 7.707 -7.591 1.00 98.25 227 THR A C 1
ATOM 1680 O O . THR A 1 227 ? 16.766 6.732 -7.287 1.00 98.25 227 THR A O 1
ATOM 1683 N N . PHE A 1 228 ? 17.373 8.297 -8.785 1.00 97.88 228 PHE A N 1
ATOM 1684 C CA . PHE A 1 228 ? 16.653 7.705 -9.909 1.00 97.88 228 PHE A CA 1
ATOM 1685 C C . PHE A 1 228 ? 17.512 6.611 -10.548 1.00 97.88 228 PHE A C 1
ATOM 1687 O O . PHE A 1 228 ? 18.591 6.885 -11.072 1.00 97.88 228 PHE A O 1
ATOM 1694 N N . VAL A 1 229 ? 17.019 5.375 -10.527 1.00 97.88 229 VAL A N 1
ATOM 1695 C CA . VAL A 1 229 ? 17.682 4.224 -11.151 1.00 97.88 229 VAL A CA 1
ATOM 1696 C C . VAL A 1 229 ? 17.091 3.955 -12.530 1.00 97.88 229 VAL A C 1
ATOM 1698 O O . VAL A 1 229 ? 17.808 3.932 -13.528 1.00 97.88 229 VAL A O 1
ATOM 1701 N N . SER A 1 230 ? 15.781 3.716 -12.587 1.00 97.44 230 SER A N 1
ATOM 1702 C CA . SER A 1 230 ? 15.066 3.339 -13.805 1.00 97.44 230 SER A CA 1
ATOM 1703 C C . SER A 1 230 ? 13.557 3.467 -13.600 1.00 97.44 230 SER A C 1
ATOM 1705 O O . SER A 1 230 ? 13.080 3.380 -12.470 1.00 97.44 230 SER A O 1
ATOM 1707 N N . THR A 1 231 ? 12.785 3.624 -14.677 1.00 97.56 231 THR A N 1
ATOM 1708 C CA . THR A 1 231 ? 11.344 3.333 -14.624 1.00 97.56 231 THR A CA 1
ATOM 1709 C C . THR A 1 231 ? 11.107 1.822 -14.652 1.00 97.56 231 THR A C 1
ATOM 1711 O O . THR A 1 231 ? 11.955 1.055 -15.115 1.00 97.56 231 THR A O 1
ATOM 1714 N N . HIS A 1 232 ? 9.927 1.367 -14.225 1.00 97.50 232 HIS A N 1
ATOM 1715 C CA . HIS A 1 232 ? 9.584 -0.054 -14.322 1.00 97.50 232 HIS A CA 1
ATOM 1716 C C . HIS A 1 232 ? 9.615 -0.537 -15.783 1.00 97.50 232 HIS A C 1
ATOM 1718 O O . HIS A 1 232 ? 10.169 -1.599 -16.057 1.00 97.50 232 HIS A O 1
ATOM 1724 N N . LEU A 1 233 ? 9.114 0.257 -16.738 1.00 97.38 233 LEU A N 1
ATOM 1725 C CA . LEU A 1 233 ? 9.139 -0.104 -18.160 1.00 97.38 233 LEU A CA 1
ATOM 1726 C C . LEU A 1 233 ? 10.569 -0.253 -18.695 1.00 97.38 233 LEU A C 1
ATOM 1728 O O . LEU A 1 233 ? 10.845 -1.178 -19.458 1.00 97.38 233 LEU A O 1
ATOM 1732 N N . GLN A 1 234 ? 11.485 0.634 -18.296 1.00 97.75 234 GLN A N 1
ATOM 1733 C CA . GLN A 1 234 ? 12.897 0.533 -18.668 1.00 97.75 234 GLN A CA 1
ATOM 1734 C C . GLN A 1 234 ? 13.528 -0.740 -18.089 1.00 97.75 234 GLN A C 1
ATOM 1736 O O . GLN A 1 234 ? 14.143 -1.503 -18.834 1.00 97.75 234 GLN A O 1
ATOM 1741 N N . ALA A 1 235 ? 13.328 -1.008 -16.795 1.00 97.69 235 ALA A N 1
ATOM 1742 C CA . ALA A 1 235 ? 13.843 -2.205 -16.134 1.00 97.69 235 ALA A CA 1
ATOM 1743 C C . ALA A 1 235 ? 13.250 -3.504 -16.711 1.00 97.69 235 ALA A C 1
ATOM 1745 O O . ALA A 1 235 ? 13.949 -4.509 -16.849 1.00 97.69 235 ALA A O 1
ATOM 1746 N N . GLY A 1 236 ? 11.968 -3.493 -17.079 1.00 97.19 236 GLY A N 1
ATOM 1747 C CA . GLY A 1 236 ? 11.301 -4.657 -17.647 1.00 97.19 236 GLY A CA 1
ATOM 1748 C C . GLY A 1 236 ? 11.612 -4.906 -19.120 1.00 97.19 236 GLY A C 1
ATOM 1749 O O . GLY A 1 236 ? 11.691 -6.061 -19.531 1.00 97.19 236 GLY A O 1
ATOM 1750 N N . SER A 1 237 ? 11.905 -3.854 -19.889 1.00 96.69 237 SER A N 1
ATOM 1751 C CA . SER A 1 237 ? 12.345 -3.970 -21.289 1.00 96.69 237 SER A CA 1
ATOM 1752 C C . SER A 1 237 ? 13.826 -4.344 -21.428 1.00 96.69 237 SER A C 1
ATOM 1754 O O . SER A 1 237 ? 14.279 -4.687 -22.520 1.00 96.69 237 SER A O 1
ATOM 1756 N N . HIS A 1 238 ? 14.604 -4.254 -20.346 1.00 96.81 238 HIS A N 1
ATOM 1757 C CA . HIS A 1 238 ? 16.028 -4.562 -20.368 1.00 96.81 238 HIS A CA 1
ATOM 1758 C C . HIS A 1 238 ? 16.272 -6.090 -20.360 1.00 96.81 238 HIS A C 1
ATOM 1760 O O . HIS A 1 238 ? 15.620 -6.814 -19.595 1.00 96.81 238 HIS A O 1
ATOM 1766 N N . PRO A 1 239 ? 17.219 -6.612 -21.173 1.00 95.00 239 PRO A N 1
ATOM 1767 C CA . PRO A 1 239 ? 17.508 -8.049 -21.225 1.00 95.00 239 PRO A CA 1
ATOM 1768 C C . PRO A 1 239 ? 18.114 -8.583 -19.920 1.00 95.00 239 PRO A C 1
ATOM 1770 O O . PRO A 1 239 ? 17.859 -9.722 -19.540 1.00 95.00 239 PRO A O 1
ATOM 1773 N N . ASP A 1 240 ? 18.899 -7.764 -19.215 1.00 96.56 240 ASP A N 1
ATOM 1774 C CA . ASP A 1 240 ? 19.388 -8.088 -17.873 1.00 96.56 240 ASP A CA 1
ATOM 1775 C C . ASP A 1 240 ? 18.334 -7.722 -16.821 1.00 96.56 240 ASP A C 1
ATOM 1777 O O . ASP A 1 240 ? 18.134 -6.544 -16.512 1.00 96.56 240 ASP A O 1
ATOM 1781 N N . LYS A 1 241 ? 17.691 -8.747 -16.254 1.00 95.94 241 LYS A N 1
ATOM 1782 C CA . LYS A 1 241 ? 16.691 -8.623 -15.187 1.00 95.94 241 LYS A CA 1
ATOM 1783 C C . LYS A 1 241 ? 17.250 -8.097 -13.863 1.00 95.94 241 LYS A C 1
ATOM 1785 O O . LYS A 1 241 ? 16.486 -7.568 -13.059 1.00 95.94 241 LYS A O 1
ATOM 1790 N N . SER A 1 242 ? 18.570 -8.175 -13.649 1.00 96.81 242 SER A N 1
ATOM 1791 C CA . SER A 1 242 ? 19.215 -7.699 -12.417 1.00 96.81 242 SER A CA 1
ATOM 1792 C C . SER A 1 242 ? 19.057 -6.192 -12.206 1.00 96.81 242 SER A C 1
ATOM 1794 O O . SER A 1 242 ? 19.220 -5.710 -11.087 1.00 96.81 242 SER A O 1
ATOM 1796 N N . ILE A 1 243 ? 18.703 -5.439 -13.255 1.00 97.38 243 ILE A N 1
ATOM 1797 C CA . ILE A 1 243 ? 18.363 -4.016 -13.149 1.00 97.38 243 ILE A CA 1
ATOM 1798 C C . ILE A 1 243 ? 17.173 -3.799 -12.208 1.00 97.38 243 ILE A C 1
ATOM 1800 O O . ILE A 1 243 ? 17.233 -2.897 -11.375 1.00 97.38 243 ILE A O 1
ATOM 1804 N N . ALA A 1 244 ? 16.138 -4.644 -12.270 1.00 98.25 244 ALA A N 1
ATOM 1805 C CA . ALA A 1 244 ? 14.996 -4.546 -11.360 1.00 98.25 244 ALA A CA 1
ATOM 1806 C C . ALA A 1 244 ? 15.411 -4.822 -9.905 1.00 98.25 244 ALA A C 1
ATOM 1808 O O . ALA A 1 244 ? 15.002 -4.086 -9.008 1.00 98.25 244 ALA A O 1
ATOM 1809 N N . ARG A 1 245 ? 16.309 -5.792 -9.680 1.00 98.38 245 ARG A N 1
ATOM 1810 C CA . ARG A 1 245 ? 16.885 -6.062 -8.354 1.00 98.38 245 ARG A CA 1
ATOM 1811 C C . ARG A 1 245 ? 17.683 -4.885 -7.813 1.00 98.38 245 ARG A C 1
ATOM 1813 O O . ARG A 1 245 ? 17.437 -4.449 -6.697 1.00 98.38 245 ARG A O 1
ATOM 1820 N N . LYS A 1 246 ? 18.593 -4.319 -8.610 1.00 98.12 246 LYS A N 1
ATOM 1821 C CA . LYS A 1 246 ? 19.387 -3.139 -8.222 1.00 98.12 246 LYS A CA 1
ATOM 1822 C C . LYS A 1 246 ? 18.501 -1.926 -7.935 1.00 98.12 246 LYS A C 1
ATOM 1824 O O . LYS A 1 246 ? 18.772 -1.180 -7.000 1.00 98.12 246 LYS A O 1
ATOM 1829 N N . MET A 1 247 ? 17.428 -1.748 -8.707 1.00 98.25 247 MET A N 1
ATOM 1830 C CA . MET A 1 247 ? 16.415 -0.723 -8.451 1.00 98.25 247 MET A CA 1
ATOM 1831 C C . MET A 1 247 ? 15.750 -0.925 -7.082 1.00 98.25 247 MET A C 1
ATOM 1833 O O . MET A 1 247 ? 15.670 0.030 -6.314 1.00 98.25 247 MET A O 1
ATOM 1837 N N . GLY A 1 248 ? 15.354 -2.160 -6.751 1.00 98.25 248 GLY A N 1
ATOM 1838 C CA . GLY A 1 248 ? 14.837 -2.528 -5.428 1.00 98.25 248 GLY A CA 1
ATOM 1839 C C . GLY A 1 248 ? 15.848 -2.313 -4.296 1.00 98.25 248 GLY A C 1
ATOM 1840 O O . GLY A 1 248 ? 15.498 -1.760 -3.259 1.00 98.25 248 GLY A O 1
ATOM 1841 N N . GLN A 1 249 ? 17.120 -2.661 -4.507 1.00 98.44 249 GLN A N 1
ATOM 1842 C CA . GLN A 1 249 ? 18.192 -2.459 -3.523 1.00 98.44 249 GLN A CA 1
ATOM 1843 C C . GLN A 1 249 ? 18.392 -0.975 -3.190 1.00 98.44 249 GLN A C 1
ATOM 1845 O O . GLN A 1 249 ? 18.404 -0.598 -2.020 1.00 98.44 249 GLN A O 1
ATOM 1850 N N . VAL A 1 250 ? 18.501 -0.112 -4.208 1.00 98.50 250 VAL A N 1
ATOM 1851 C CA . VAL A 1 250 ? 18.626 1.344 -4.005 1.00 98.50 250 VAL A CA 1
ATOM 1852 C C . VAL A 1 250 ? 17.384 1.901 -3.309 1.00 98.50 250 VAL A C 1
ATOM 1854 O O . VAL A 1 250 ? 17.509 2.672 -2.358 1.00 98.50 250 VAL A O 1
ATOM 1857 N N . ALA A 1 251 ? 16.194 1.464 -3.733 1.00 98.25 251 ALA A N 1
ATOM 1858 C CA . ALA A 1 251 ? 14.931 1.798 -3.084 1.00 98.25 251 ALA A CA 1
ATOM 1859 C C . ALA A 1 251 ? 14.943 1.452 -1.587 1.00 98.25 251 ALA A C 1
ATOM 1861 O O . ALA A 1 251 ? 14.621 2.312 -0.766 1.00 98.25 251 ALA A O 1
ATOM 1862 N N . GLY A 1 252 ? 15.346 0.231 -1.228 1.00 98.00 252 GLY A N 1
ATOM 1863 C CA . GLY A 1 252 ? 15.400 -0.240 0.155 1.00 98.00 252 GLY A CA 1
ATOM 1864 C C . GLY A 1 252 ? 16.414 0.513 1.010 1.00 98.00 252 GLY A C 1
ATOM 1865 O O . GLY A 1 252 ? 16.083 0.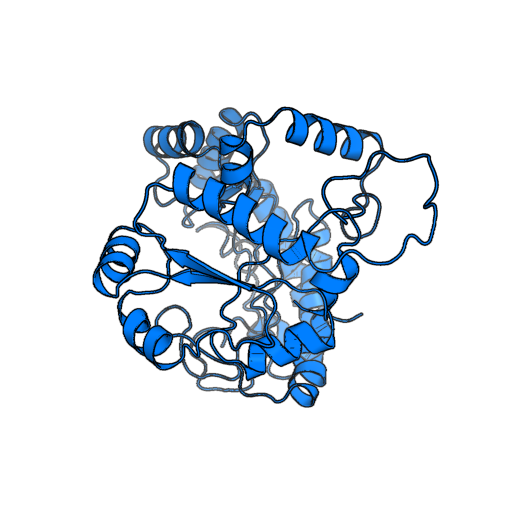907 2.128 1.00 98.00 252 GLY A O 1
ATOM 1866 N N . VAL A 1 253 ? 17.616 0.765 0.482 1.00 98.00 253 VAL A N 1
ATOM 1867 C CA . VAL A 1 253 ? 18.674 1.510 1.186 1.00 98.00 253 VAL A CA 1
ATOM 1868 C C . VAL A 1 253 ? 18.236 2.942 1.491 1.00 98.00 253 VAL A C 1
ATOM 1870 O O . VAL A 1 253 ? 18.313 3.373 2.642 1.00 98.00 253 VAL A O 1
ATOM 1873 N N . GLU A 1 254 ? 17.758 3.686 0.492 1.00 97.75 254 GLU A N 1
ATOM 1874 C CA . GLU A 1 254 ? 17.425 5.104 0.678 1.00 97.75 254 GLU A CA 1
ATOM 1875 C C . GLU A 1 254 ? 16.139 5.293 1.487 1.00 97.75 254 GLU A C 1
ATOM 1877 O O . GLU A 1 254 ? 16.086 6.136 2.382 1.00 97.75 254 GLU A O 1
ATOM 1882 N N . THR A 1 255 ? 15.127 4.455 1.254 1.00 96.38 255 THR A N 1
ATOM 1883 C CA . THR A 1 255 ? 13.868 4.492 2.013 1.00 96.38 255 THR A CA 1
ATOM 1884 C C . THR A 1 255 ? 14.108 4.202 3.495 1.00 96.38 255 THR A C 1
ATOM 1886 O O . THR A 1 255 ? 13.643 4.957 4.353 1.00 96.38 255 THR A O 1
ATOM 1889 N N . ALA A 1 256 ? 14.910 3.182 3.815 1.00 97.25 256 ALA A N 1
ATOM 1890 C CA . ALA A 1 256 ? 15.287 2.894 5.196 1.00 97.25 256 ALA A CA 1
ATOM 1891 C C . ALA A 1 256 ? 16.122 4.028 5.822 1.00 97.25 256 ALA A C 1
ATOM 1893 O O . ALA A 1 256 ? 15.904 4.378 6.981 1.00 97.25 256 ALA A O 1
ATOM 1894 N N . ALA A 1 257 ? 17.031 4.657 5.064 1.00 97.00 257 ALA A N 1
ATOM 1895 C CA . ALA A 1 257 ? 17.854 5.772 5.550 1.00 97.00 257 ALA A CA 1
ATOM 1896 C C . ALA A 1 257 ? 17.038 7.034 5.904 1.00 97.00 257 ALA A C 1
ATOM 1898 O O . ALA A 1 257 ? 17.412 7.788 6.811 1.00 97.00 257 ALA A O 1
ATOM 1899 N N . LEU A 1 258 ? 15.904 7.254 5.231 1.00 97.06 258 LEU A N 1
ATOM 1900 C CA . LEU A 1 258 ? 14.943 8.303 5.592 1.00 97.06 258 LEU A CA 1
ATOM 1901 C C . LEU A 1 258 ? 14.200 7.994 6.903 1.00 97.06 258 LEU A C 1
ATOM 1903 O O . LEU A 1 258 ? 13.693 8.912 7.544 1.00 97.06 258 LEU A O 1
ATOM 1907 N N . GLY A 1 259 ? 14.155 6.725 7.319 1.00 97.06 259 GLY A N 1
ATOM 1908 C CA . GLY A 1 259 ? 13.347 6.237 8.439 1.00 97.06 259 GLY A CA 1
ATOM 1909 C C . GLY A 1 259 ? 11.994 5.656 8.016 1.00 97.06 259 GLY A C 1
ATOM 1910 O O . GLY A 1 259 ? 11.138 5.427 8.870 1.00 97.06 259 GLY A O 1
ATOM 1911 N N . CYS A 1 260 ? 11.782 5.422 6.718 1.00 97.88 260 CYS A N 1
ATOM 1912 C CA . CYS A 1 260 ? 10.605 4.711 6.234 1.00 97.88 260 CYS A CA 1
ATOM 1913 C C . CYS A 1 260 ? 10.778 3.201 6.422 1.00 97.88 260 CYS A C 1
ATOM 1915 O O . CYS A 1 260 ? 11.847 2.644 6.174 1.00 97.88 260 CYS A O 1
ATOM 1917 N N . ASN A 1 261 ? 9.702 2.528 6.809 1.00 97.50 261 ASN A N 1
ATOM 1918 C CA . ASN A 1 261 ? 9.670 1.081 7.028 1.00 97.50 261 ASN A CA 1
ATOM 1919 C C . ASN A 1 261 ? 8.612 0.380 6.160 1.00 97.50 261 ASN A C 1
ATOM 1921 O O . ASN A 1 261 ? 8.518 -0.842 6.199 1.00 97.50 261 ASN A O 1
ATOM 1925 N N . TRP A 1 262 ? 7.883 1.127 5.322 1.00 98.12 262 TRP A N 1
ATOM 1926 C CA . TRP A 1 262 ? 6.881 0.596 4.405 1.00 98.12 262 TRP A CA 1
ATOM 1927 C C . TRP A 1 262 ? 7.038 1.191 2.995 1.00 98.12 262 TRP A C 1
ATOM 1929 O O . TRP A 1 262 ? 7.093 2.406 2.805 1.00 98.12 262 TRP A O 1
ATOM 1939 N N . ALA A 1 263 ? 7.117 0.336 1.983 1.00 97.81 263 ALA A N 1
ATOM 1940 C CA . ALA A 1 263 ? 7.194 0.713 0.580 1.00 97.81 263 ALA A CA 1
ATOM 1941 C C . ALA A 1 263 ? 5.890 0.363 -0.138 1.00 97.81 263 ALA A C 1
ATOM 1943 O O . ALA A 1 263 ? 5.496 -0.800 -0.210 1.00 97.81 263 ALA A O 1
ATOM 1944 N N . PHE A 1 264 ? 5.250 1.354 -0.754 1.00 97.38 264 PHE A N 1
ATOM 1945 C CA . PHE A 1 264 ? 4.162 1.128 -1.708 1.00 97.38 264 PHE A CA 1
ATOM 1946 C C . PHE A 1 264 ? 4.733 0.789 -3.089 1.00 97.38 264 PHE A C 1
ATOM 1948 O O . PHE A 1 264 ? 4.589 1.560 -4.039 1.00 97.38 264 PHE A O 1
ATOM 1955 N N . ALA A 1 265 ? 5.436 -0.336 -3.175 1.00 96.31 265 ALA A N 1
ATOM 1956 C CA . ALA A 1 265 ? 6.090 -0.887 -4.357 1.00 96.31 265 ALA A CA 1
ATOM 1957 C C . ALA A 1 265 ? 6.342 -2.398 -4.132 1.00 96.31 265 ALA A C 1
ATOM 1959 O O . ALA A 1 265 ? 6.339 -2.831 -2.978 1.00 96.31 265 ALA A O 1
ATOM 1960 N N . PRO A 1 266 ? 6.590 -3.205 -5.183 1.00 96.31 266 PRO A N 1
ATOM 1961 C CA . PRO A 1 266 ? 6.568 -2.858 -6.608 1.00 96.31 266 PRO A CA 1
ATOM 1962 C C . PRO A 1 266 ? 5.157 -2.712 -7.190 1.00 96.31 266 PRO A C 1
ATOM 1964 O O . PRO A 1 266 ? 4.164 -3.160 -6.614 1.00 96.31 266 PRO A O 1
ATOM 1967 N N . ILE A 1 267 ? 5.082 -2.115 -8.380 1.00 96.62 267 ILE A N 1
ATOM 1968 C CA . ILE A 1 267 ? 3.880 -2.170 -9.216 1.00 96.62 267 ILE A CA 1
ATOM 1969 C C . ILE A 1 267 ? 3.866 -3.497 -9.969 1.00 96.62 267 ILE A C 1
ATOM 1971 O O . ILE A 1 267 ? 4.836 -3.856 -10.637 1.00 96.62 267 ILE A O 1
ATOM 1975 N N . VAL A 1 268 ? 2.747 -4.208 -9.862 1.00 97.00 268 VAL A N 1
ATOM 1976 C CA . VAL A 1 268 ? 2.494 -5.506 -10.506 1.00 97.00 268 VAL A CA 1
ATOM 1977 C C . VAL A 1 268 ? 1.336 -5.445 -11.506 1.00 97.00 268 VAL A C 1
ATOM 1979 O O . VAL A 1 268 ? 0.829 -6.474 -11.947 1.00 97.00 268 VAL A O 1
ATOM 1982 N N . ASP A 1 269 ? 0.917 -4.237 -11.882 1.00 97.44 269 ASP A N 1
ATOM 1983 C CA . ASP A 1 269 ? -0.043 -4.039 -12.964 1.00 97.44 269 ASP A CA 1
ATOM 1984 C C . ASP A 1 269 ? 0.552 -4.433 -14.321 1.00 97.44 269 ASP A C 1
ATOM 1986 O O . ASP A 1 269 ? 1.767 -4.376 -14.540 1.00 97.44 269 ASP A O 1
ATOM 1990 N N . ILE A 1 270 ? -0.326 -4.788 -15.259 1.00 97.50 270 ILE A N 1
ATOM 1991 C CA . ILE A 1 270 ? 0.052 -5.266 -16.588 1.00 97.50 270 ILE A CA 1
ATOM 1992 C C . ILE A 1 270 ? -0.472 -4.280 -17.625 1.00 97.50 270 ILE A C 1
ATOM 1994 O O . ILE A 1 270 ? -1.675 -4.073 -17.744 1.00 97.50 270 ILE A O 1
ATOM 1998 N N . HIS A 1 271 ? 0.424 -3.677 -18.404 1.00 97.19 271 HIS A N 1
ATOM 1999 C CA . HIS A 1 271 ? 0.085 -2.629 -19.370 1.00 97.19 271 HIS A CA 1
ATOM 2000 C C . HIS A 1 271 ? -0.512 -3.192 -20.668 1.00 97.19 271 HIS A C 1
ATOM 2002 O O . HIS A 1 271 ? 0.097 -3.124 -21.734 1.00 97.19 271 HIS A O 1
ATOM 2008 N N . TYR A 1 272 ? -1.712 -3.769 -20.577 1.00 96.56 272 TYR A N 1
ATOM 2009 C CA . TYR A 1 272 ? -2.440 -4.319 -21.722 1.00 96.56 272 TYR A CA 1
ATOM 2010 C C . TYR A 1 272 ? -2.981 -3.238 -22.660 1.00 96.56 272 TYR A C 1
ATOM 2012 O O . TYR A 1 272 ? -2.909 -3.371 -23.883 1.00 96.56 272 TYR A O 1
ATOM 2020 N N . ASN A 1 273 ? -3.522 -2.162 -22.097 1.00 96.69 273 ASN A N 1
ATOM 2021 C CA . ASN A 1 273 ? -4.108 -1.065 -22.842 1.00 96.69 273 ASN A CA 1
ATOM 2022 C C . ASN A 1 273 ? -3.100 0.073 -22.990 1.00 96.69 273 ASN A C 1
ATOM 2024 O O . ASN A 1 273 ? -2.826 0.799 -22.041 1.00 96.69 273 ASN A O 1
ATOM 2028 N N . TRP A 1 274 ? -2.607 0.274 -24.211 1.00 94.69 274 TRP A N 1
ATOM 2029 C CA . TRP A 1 274 ? -1.665 1.344 -24.551 1.00 94.69 274 TRP A CA 1
ATOM 2030 C C . TRP A 1 274 ? -2.212 2.763 -24.312 1.00 94.69 274 TRP A C 1
ATOM 2032 O O . TRP A 1 274 ? -1.440 3.721 -24.333 1.00 94.69 274 TRP A O 1
ATOM 2042 N N . ARG A 1 275 ? -3.530 2.914 -24.115 1.00 95.81 275 ARG A N 1
ATOM 2043 C CA . ARG A 1 275 ? -4.178 4.179 -23.740 1.00 95.81 275 ARG A CA 1
ATOM 2044 C C . ARG A 1 275 ? -4.274 4.399 -22.235 1.00 95.81 275 ARG A C 1
ATOM 2046 O O . ARG A 1 275 ? -4.756 5.453 -21.835 1.00 95.81 275 ARG A O 1
ATOM 2053 N N . ASN A 1 276 ? -3.858 3.441 -21.408 1.00 96.44 276 ASN A N 1
ATOM 2054 C CA . ASN A 1 276 ? -3.877 3.614 -19.962 1.00 96.44 276 ASN A CA 1
ATOM 2055 C C . ASN A 1 276 ? -3.026 4.826 -19.560 1.00 96.44 276 ASN A C 1
ATOM 2057 O O . ASN A 1 276 ? -1.848 4.934 -19.912 1.00 96.44 276 ASN A O 1
ATOM 2061 N N . THR A 1 277 ? -3.637 5.747 -18.819 1.00 93.50 277 THR A N 1
ATOM 2062 C CA . THR A 1 277 ? -3.020 7.027 -18.458 1.00 93.50 277 THR A CA 1
ATOM 2063 C C . THR A 1 277 ? -2.281 6.999 -17.123 1.00 93.50 277 THR A C 1
ATOM 2065 O O . THR A 1 277 ? -1.664 7.997 -16.762 1.00 93.50 277 THR A O 1
ATOM 2068 N N . VAL A 1 278 ? -2.345 5.889 -16.379 1.00 93.81 278 VAL A N 1
ATOM 2069 C CA . VAL A 1 278 ? -1.872 5.805 -14.988 1.00 93.81 278 VAL A CA 1
ATOM 2070 C C . VAL A 1 278 ? -0.605 4.982 -14.862 1.00 93.81 278 VAL A C 1
ATOM 2072 O O . VAL A 1 278 ? 0.359 5.441 -14.246 1.00 93.81 278 VAL A O 1
ATOM 2075 N N . ILE A 1 279 ? -0.607 3.756 -15.390 1.00 94.69 279 ILE A N 1
ATOM 2076 C CA . ILE A 1 279 ? 0.512 2.837 -15.204 1.00 94.69 279 ILE A CA 1
ATOM 2077 C C . ILE A 1 279 ? 1.585 3.105 -16.245 1.00 94.69 279 ILE A C 1
ATOM 2079 O O . ILE A 1 279 ? 2.676 3.471 -15.848 1.00 94.69 279 ILE A O 1
ATOM 2083 N N . SER A 1 280 ? 1.300 3.037 -17.549 1.00 92.62 280 SER A N 1
ATOM 2084 C CA . SER A 1 280 ? 2.246 3.337 -18.636 1.00 92.62 280 SER A CA 1
ATOM 2085 C C . SER A 1 280 ? 3.704 2.913 -18.335 1.00 92.62 280 SER A C 1
ATOM 2087 O O . SER A 1 280 ? 4.014 1.723 -18.312 1.00 92.62 280 SER A O 1
ATOM 2089 N N . THR A 1 281 ? 4.607 3.859 -18.043 1.00 95.56 281 THR A N 1
ATOM 2090 C CA . THR A 1 281 ? 6.030 3.614 -17.730 1.00 95.56 281 THR A CA 1
ATOM 2091 C C . THR A 1 281 ? 6.299 3.011 -16.342 1.00 95.56 281 THR A C 1
ATOM 2093 O O . THR A 1 281 ? 7.426 2.600 -16.055 1.00 95.56 281 THR A O 1
ATOM 2096 N N . ARG A 1 282 ? 5.281 2.955 -15.485 1.00 97.25 282 ARG A N 1
ATOM 2097 C CA . ARG A 1 282 ? 5.275 2.392 -14.129 1.00 97.25 282 ARG A CA 1
ATOM 2098 C C . ARG A 1 282 ? 4.946 0.897 -14.093 1.00 97.25 282 ARG A C 1
ATOM 2100 O O . ARG A 1 282 ? 5.118 0.282 -13.050 1.00 97.25 282 ARG A O 1
ATOM 2107 N N . ALA A 1 283 ? 4.520 0.295 -15.204 1.00 97.12 283 ALA A N 1
ATOM 2108 C CA . ALA A 1 283 ? 4.412 -1.158 -15.325 1.00 97.12 283 ALA A CA 1
ATOM 2109 C C . ALA A 1 283 ? 5.716 -1.752 -15.876 1.00 97.12 283 ALA A C 1
ATOM 2111 O O . ALA A 1 283 ? 6.344 -1.165 -16.759 1.00 97.12 283 ALA A O 1
ATOM 2112 N N . PHE A 1 284 ? 6.111 -2.938 -15.403 1.00 97.94 284 PHE A N 1
ATOM 2113 C CA . PHE A 1 284 ? 7.291 -3.635 -15.936 1.00 97.94 284 PHE A CA 1
ATOM 2114 C C . PHE A 1 284 ? 7.090 -4.128 -17.374 1.00 97.94 284 PHE A C 1
ATOM 2116 O O . PHE A 1 284 ? 8.053 -4.305 -18.113 1.00 97.94 284 PHE A O 1
ATOM 2123 N N . GLY A 1 285 ? 5.849 -4.350 -17.797 1.00 96.88 285 GLY A N 1
ATOM 2124 C CA . GLY A 1 285 ? 5.556 -4.830 -19.137 1.00 96.88 285 GLY A CA 1
ATOM 2125 C C . GLY A 1 285 ? 4.066 -5.008 -19.383 1.00 96.88 285 GLY A C 1
ATOM 2126 O O . GLY A 1 285 ? 3.222 -4.593 -18.590 1.00 96.88 285 GLY A O 1
ATOM 2127 N N . ASN A 1 286 ? 3.759 -5.640 -20.509 1.00 96.44 286 ASN A N 1
ATOM 2128 C CA . ASN A 1 286 ? 2.403 -5.919 -20.980 1.00 96.44 286 ASN A CA 1
ATOM 2129 C C . ASN A 1 286 ? 2.066 -7.421 -20.982 1.00 96.44 286 ASN A C 1
ATOM 2131 O O . ASN A 1 286 ? 1.091 -7.831 -21.607 1.00 96.44 286 ASN A O 1
ATOM 2135 N N . THR A 1 287 ? 2.876 -8.243 -20.312 1.00 95.81 287 THR A N 1
ATOM 2136 C CA . THR A 1 287 ? 2.646 -9.682 -20.148 1.00 95.81 287 THR A CA 1
ATOM 2137 C C . THR A 1 287 ? 2.803 -10.076 -18.677 1.00 95.81 287 THR A C 1
ATOM 2139 O O . THR A 1 287 ? 3.682 -9.523 -18.004 1.00 95.81 287 THR A O 1
ATOM 2142 N N . PRO A 1 288 ? 1.987 -11.015 -18.159 1.00 95.75 288 PRO A N 1
ATOM 2143 C CA . PRO A 1 288 ? 2.127 -11.505 -16.789 1.00 95.75 288 PRO A CA 1
ATOM 2144 C C . PRO A 1 288 ? 3.540 -12.015 -16.492 1.00 95.75 288 PRO A C 1
ATOM 2146 O O . PRO A 1 288 ? 4.086 -11.732 -15.432 1.00 95.75 288 PRO A O 1
ATOM 2149 N N . GLU A 1 289 ? 4.169 -12.714 -17.438 1.00 95.12 289 GLU A N 1
ATOM 2150 C CA . GLU A 1 289 ? 5.465 -13.366 -17.250 1.00 95.12 289 GLU A CA 1
ATOM 2151 C C . GLU A 1 289 ? 6.580 -12.357 -16.953 1.00 95.12 289 GLU A C 1
ATOM 2153 O O . GLU A 1 289 ? 7.317 -12.522 -15.979 1.00 95.12 289 GLU A O 1
ATOM 2158 N N . ILE A 1 290 ? 6.675 -11.285 -17.750 1.00 96.00 290 ILE A N 1
ATOM 2159 C CA . ILE A 1 290 ? 7.685 -10.234 -17.553 1.00 96.00 290 ILE A CA 1
ATOM 2160 C C . ILE A 1 290 ? 7.419 -9.481 -16.251 1.00 96.00 290 ILE A C 1
ATOM 2162 O O . ILE A 1 290 ? 8.358 -9.210 -15.500 1.00 96.00 290 ILE A O 1
ATOM 2166 N N . VAL A 1 291 ? 6.156 -9.150 -15.963 1.00 97.19 291 VAL A N 1
ATOM 2167 C CA . VAL A 1 291 ? 5.808 -8.395 -14.753 1.00 97.19 291 VAL A CA 1
ATOM 2168 C C . VAL A 1 291 ? 6.108 -9.219 -13.502 1.00 97.19 291 VAL A C 1
ATOM 2170 O O . VAL A 1 291 ? 6.755 -8.702 -12.596 1.00 97.19 291 VAL A O 1
ATOM 2173 N N . VAL A 1 292 ? 5.743 -10.506 -13.468 1.00 95.31 292 VAL A N 1
ATOM 2174 C CA . VAL A 1 292 ? 6.076 -11.416 -12.358 1.00 95.31 292 VAL A CA 1
ATOM 2175 C C . VAL A 1 292 ? 7.584 -11.541 -12.185 1.00 95.31 292 VAL A C 1
ATOM 2177 O O . VAL A 1 292 ? 8.078 -11.418 -11.065 1.00 95.31 292 VAL A O 1
ATOM 2180 N N . GLU A 1 293 ? 8.328 -11.785 -13.266 1.00 96.00 293 GLU A N 1
ATOM 2181 C CA . GLU A 1 293 ? 9.778 -11.959 -13.185 1.00 96.00 293 GLU A CA 1
ATOM 2182 C C . GLU A 1 293 ? 10.458 -10.704 -12.625 1.00 96.00 293 GLU A C 1
ATOM 2184 O O . GLU A 1 293 ? 11.271 -10.793 -11.709 1.00 96.00 293 GLU A O 1
ATOM 2189 N N . ARG A 1 294 ? 10.112 -9.523 -13.143 1.00 97.62 294 ARG A N 1
ATOM 2190 C CA . ARG A 1 294 ? 10.767 -8.265 -12.764 1.00 97.62 294 ARG A CA 1
ATOM 2191 C C . ARG A 1 294 ? 10.319 -7.754 -11.399 1.00 97.62 294 ARG A C 1
ATOM 2193 O O . ARG A 1 294 ? 11.155 -7.262 -10.644 1.00 97.62 294 ARG A O 1
ATOM 2200 N N . ALA A 1 295 ? 9.043 -7.915 -11.050 1.00 96.88 295 ALA A N 1
ATOM 2201 C CA . ALA A 1 295 ? 8.550 -7.560 -9.725 1.00 96.88 295 ALA A CA 1
ATOM 2202 C C . ALA A 1 295 ? 9.196 -8.417 -8.630 1.00 96.88 295 ALA A C 1
ATOM 2204 O O . ALA A 1 295 ? 9.523 -7.879 -7.576 1.00 96.88 295 ALA A O 1
ATOM 2205 N N . LYS A 1 296 ? 9.446 -9.711 -8.887 1.00 95.81 296 LYS A N 1
ATOM 2206 C CA . LYS A 1 296 ? 10.196 -10.581 -7.966 1.00 95.81 296 LYS A CA 1
ATOM 2207 C C . LYS A 1 296 ? 11.631 -10.112 -7.769 1.00 95.81 296 LYS A C 1
ATOM 2209 O O . LYS A 1 296 ? 12.068 -10.009 -6.636 1.00 95.81 296 LYS A O 1
ATOM 2214 N N . GLU A 1 297 ? 12.336 -9.759 -8.844 1.00 98.06 297 GLU A N 1
ATOM 2215 C CA . GLU A 1 297 ? 13.698 -9.219 -8.728 1.00 98.06 297 GLU A CA 1
ATOM 2216 C C . GLU A 1 297 ? 13.719 -7.916 -7.913 1.00 98.06 297 GLU A C 1
ATOM 2218 O O . GLU A 1 297 ? 14.554 -7.769 -7.023 1.00 98.06 297 GLU A O 1
ATOM 2223 N N . TYR A 1 298 ? 12.784 -6.988 -8.164 1.00 98.31 298 TYR A N 1
ATOM 2224 C CA . TYR A 1 298 ? 12.649 -5.775 -7.348 1.00 98.31 298 TYR A CA 1
ATOM 2225 C C . TYR A 1 298 ? 12.373 -6.112 -5.880 1.00 98.31 298 TYR A C 1
ATOM 2227 O O . TYR A 1 298 ? 13.044 -5.563 -5.009 1.00 98.31 298 TYR A O 1
ATOM 2235 N N . PHE A 1 299 ? 11.415 -7.010 -5.619 1.00 96.50 299 PHE A N 1
ATOM 2236 C CA . PHE A 1 299 ? 11.045 -7.448 -4.274 1.00 96.50 299 PHE A CA 1
ATOM 2237 C C . PHE A 1 299 ? 12.249 -8.047 -3.537 1.00 96.50 299 PHE A C 1
ATOM 2239 O O . PHE A 1 299 ? 12.576 -7.594 -2.447 1.00 96.50 299 PHE A O 1
ATOM 2246 N N . ASP A 1 300 ? 12.985 -8.962 -4.169 1.00 97.19 300 ASP A N 1
ATOM 2247 C CA . ASP A 1 300 ? 14.206 -9.543 -3.605 1.00 97.19 300 ASP A CA 1
ATOM 2248 C C . ASP A 1 300 ? 15.256 -8.472 -3.283 1.00 97.19 300 ASP A C 1
ATOM 2250 O O . ASP A 1 300 ? 15.955 -8.577 -2.280 1.00 97.19 300 ASP A O 1
ATOM 2254 N N . GLY A 1 301 ? 15.378 -7.445 -4.130 1.00 98.00 301 GLY A N 1
ATOM 2255 C CA . GLY A 1 301 ? 16.317 -6.350 -3.919 1.00 98.00 301 GLY A CA 1
ATOM 2256 C C . GLY A 1 301 ? 15.946 -5.454 -2.738 1.00 98.00 301 GLY A C 1
ATOM 2257 O O . GLY A 1 301 ? 16.806 -5.128 -1.925 1.00 98.00 301 GLY A O 1
ATOM 2258 N N . ILE A 1 302 ? 14.677 -5.055 -2.624 1.00 97.88 302 ILE A N 1
ATOM 2259 C CA . ILE A 1 302 ? 14.216 -4.203 -1.517 1.00 97.88 302 ILE A CA 1
ATOM 2260 C C . ILE A 1 302 ? 14.132 -4.973 -0.193 1.00 97.88 302 ILE A C 1
ATOM 2262 O O . ILE A 1 302 ? 14.400 -4.391 0.852 1.00 97.88 302 ILE A O 1
ATOM 2266 N N . SER A 1 303 ? 13.859 -6.282 -0.224 1.00 95.75 303 SER A N 1
ATOM 2267 C CA . SER A 1 303 ? 13.866 -7.157 0.959 1.00 95.75 303 SER A CA 1
ATOM 2268 C C . SER A 1 303 ? 15.257 -7.388 1.565 1.00 95.75 303 SER A C 1
ATOM 2270 O O . SER A 1 303 ? 15.365 -8.005 2.622 1.00 95.75 303 SER A O 1
ATOM 2272 N N . GLU A 1 304 ? 16.328 -6.880 0.945 1.00 96.62 304 GLU A N 1
ATOM 2273 C CA . GLU A 1 304 ? 17.644 -6.773 1.591 1.00 96.62 304 GLU A CA 1
ATOM 2274 C C . GLU A 1 304 ? 17.675 -5.665 2.669 1.00 96.62 304 GLU A C 1
ATOM 2276 O O . GLU A 1 304 ? 18.616 -5.606 3.462 1.00 96.62 304 GLU A O 1
ATOM 2281 N N . SER A 1 305 ? 16.651 -4.800 2.733 1.00 95.62 305 SER A N 1
ATOM 2282 C CA . SER A 1 305 ? 16.428 -3.838 3.817 1.00 95.62 305 SER A CA 1
ATOM 2283 C C . SER A 1 305 ? 15.290 -4.279 4.752 1.00 95.62 305 SER A C 1
ATOM 2285 O O . SER A 1 305 ? 14.550 -5.221 4.483 1.00 95.62 305 SER A O 1
ATOM 2287 N N . ALA A 1 306 ? 15.115 -3.563 5.867 1.00 91.62 306 ALA A N 1
ATOM 2288 C CA . ALA A 1 306 ? 14.018 -3.794 6.814 1.00 91.62 306 ALA A CA 1
ATOM 2289 C C . ALA A 1 306 ? 12.656 -3.229 6.343 1.00 91.62 306 ALA A C 1
ATOM 2291 O O . ALA A 1 306 ? 11.726 -3.107 7.139 1.00 91.62 306 ALA A O 1
ATOM 2292 N N . THR A 1 307 ? 12.537 -2.814 5.079 1.00 94.62 307 THR A N 1
ATOM 2293 C CA . THR A 1 307 ? 11.326 -2.197 4.533 1.00 94.62 307 THR A CA 1
ATOM 2294 C C . THR A 1 307 ? 10.347 -3.265 4.045 1.00 94.62 307 THR A C 1
ATOM 2296 O O . THR A 1 307 ? 10.665 -4.051 3.155 1.00 94.62 307 THR A O 1
ATOM 2299 N N . VAL A 1 308 ? 9.119 -3.262 4.572 1.00 94.94 308 VAL A N 1
ATOM 2300 C CA . VAL A 1 308 ? 8.054 -4.145 4.068 1.00 94.94 308 VAL A CA 1
ATOM 2301 C C . VAL A 1 308 ? 7.435 -3.570 2.797 1.00 94.94 308 VAL A C 1
ATOM 2303 O O . VAL A 1 308 ? 7.379 -2.354 2.623 1.00 94.94 308 VAL A O 1
ATOM 2306 N N . CYS A 1 309 ? 6.951 -4.426 1.901 1.00 95.44 309 CYS A N 1
ATOM 2307 C CA . CYS A 1 309 ? 6.407 -4.019 0.604 1.00 95.44 309 CYS A CA 1
ATOM 2308 C C . CYS A 1 309 ? 4.890 -4.189 0.526 1.00 95.44 309 CYS A C 1
ATOM 2310 O O . CYS A 1 309 ? 4.326 -5.123 1.091 1.00 95.44 309 CYS A O 1
ATOM 2312 N N . ALA A 1 310 ? 4.241 -3.320 -0.243 1.00 95.69 310 ALA A N 1
ATOM 2313 C CA . ALA A 1 310 ? 2.857 -3.462 -0.670 1.00 95.69 310 ALA A CA 1
ATOM 2314 C C . ALA A 1 310 ? 2.803 -3.486 -2.200 1.00 95.69 310 ALA A C 1
ATOM 2316 O O . ALA A 1 310 ? 2.993 -2.458 -2.860 1.00 95.69 310 ALA A O 1
ATOM 2317 N N . ILE A 1 311 ? 2.528 -4.670 -2.753 1.00 93.75 311 ILE A N 1
ATOM 2318 C CA . ILE A 1 311 ? 2.263 -4.826 -4.183 1.00 93.75 311 ILE A CA 1
ATOM 2319 C C . ILE A 1 311 ? 0.979 -4.086 -4.560 1.00 93.75 311 ILE A C 1
ATOM 2321 O O . ILE A 1 311 ? 0.019 -4.036 -3.788 1.00 93.75 311 ILE A O 1
ATOM 2325 N N . LYS A 1 312 ? 0.956 -3.501 -5.756 1.00 94.06 312 LYS A N 1
ATOM 2326 C CA . LYS A 1 312 ? -0.159 -2.660 -6.203 1.00 94.06 312 LYS A CA 1
ATOM 2327 C C . LYS A 1 312 ? -0.382 -2.736 -7.721 1.00 94.06 312 LYS A C 1
ATOM 2329 O O . LYS A 1 312 ? 0.556 -3.062 -8.442 1.00 94.06 312 LYS A O 1
ATOM 2334 N N . HIS A 1 313 ? -1.578 -2.447 -8.229 1.00 95.38 313 HIS A N 1
ATOM 2335 C CA . HIS A 1 313 ? -2.763 -1.943 -7.519 1.00 95.38 313 HIS A CA 1
ATOM 2336 C C . HIS A 1 313 ? -3.901 -2.964 -7.640 1.00 95.38 313 HIS A C 1
ATOM 2338 O O . HIS A 1 313 ? -4.632 -2.962 -8.624 1.00 95.38 313 HIS A O 1
ATOM 2344 N N . PHE A 1 314 ? -4.053 -3.859 -6.655 1.00 94.75 314 PHE A N 1
ATOM 2345 C CA . PHE A 1 314 ? -5.114 -4.877 -6.671 1.00 94.75 314 PHE A CA 1
ATOM 2346 C C . PHE A 1 314 ? -6.506 -4.233 -6.881 1.00 94.75 314 PHE A C 1
ATOM 2348 O O . PHE A 1 314 ? -6.791 -3.227 -6.229 1.00 94.75 314 PHE A O 1
ATOM 2355 N N . PRO A 1 315 ? -7.390 -4.786 -7.741 1.00 93.88 315 PRO A N 1
ATOM 2356 C CA . PRO A 1 315 ? -7.304 -6.077 -8.439 1.00 93.88 315 PRO A CA 1
ATOM 2357 C C . PRO A 1 315 ? -6.496 -6.069 -9.749 1.00 93.88 315 PRO A C 1
ATOM 2359 O O . PRO A 1 315 ? -6.497 -7.069 -10.460 1.00 93.88 315 PRO A O 1
ATOM 2362 N N . GLY A 1 316 ? -5.803 -4.983 -10.074 1.00 94.19 316 GLY A N 1
ATOM 2363 C CA . GLY A 1 316 ? -4.913 -4.868 -11.225 1.00 94.19 316 GLY A CA 1
ATOM 2364 C C . GLY A 1 316 ? -5.392 -3.819 -12.221 1.00 94.19 316 GLY A C 1
ATOM 2365 O O . GLY A 1 316 ? -6.478 -3.952 -12.795 1.00 94.19 316 GLY A O 1
ATOM 2366 N N . ASP A 1 317 ? -4.561 -2.802 -12.439 1.00 96.50 317 ASP A N 1
ATOM 2367 C CA . ASP A 1 317 ? -4.752 -1.758 -13.449 1.00 96.50 317 ASP A CA 1
ATOM 2368 C C . ASP A 1 317 ? -4.120 -2.181 -14.796 1.00 96.50 317 ASP A C 1
ATOM 2370 O O . ASP A 1 317 ? -3.431 -3.204 -14.904 1.00 96.50 317 ASP A O 1
ATOM 2374 N N . GLY A 1 318 ? -4.364 -1.402 -15.848 1.00 95.50 318 GLY A N 1
ATOM 2375 C CA . GLY A 1 318 ? -3.770 -1.571 -17.172 1.00 95.50 318 GLY A CA 1
ATOM 2376 C C . GLY A 1 318 ? -4.696 -2.117 -18.247 1.00 95.50 318 GLY A C 1
ATOM 2377 O O . GLY A 1 318 ? -4.298 -2.166 -19.408 1.00 95.50 318 GLY A O 1
ATOM 2378 N N . VAL A 1 319 ? -5.931 -2.476 -17.891 1.00 96.56 319 VAL A N 1
ATOM 2379 C CA . VAL A 1 319 ? -7.002 -2.813 -18.847 1.00 96.56 319 VAL A CA 1
ATOM 2380 C C . VAL A 1 319 ? -7.793 -1.565 -19.248 1.00 96.56 319 VAL A C 1
ATOM 2382 O O . VAL A 1 319 ? -8.032 -1.323 -20.432 1.00 96.56 319 VAL A O 1
ATOM 2385 N N . ASP A 1 320 ? -8.188 -0.755 -18.268 1.00 95.06 320 ASP A N 1
ATOM 2386 C CA . ASP A 1 320 ? -8.938 0.480 -18.495 1.00 95.06 320 ASP A CA 1
ATOM 2387 C C . ASP A 1 320 ? -8.025 1.581 -19.059 1.00 95.06 320 ASP A C 1
ATOM 2389 O O . ASP A 1 320 ? -6.816 1.580 -18.829 1.00 95.06 320 ASP A O 1
ATOM 2393 N N . GLU A 1 321 ? -8.591 2.527 -19.808 1.00 95.62 321 GLU A N 1
ATOM 2394 C CA . GLU A 1 321 ? -7.861 3.719 -20.265 1.00 95.62 321 GLU A CA 1
ATOM 2395 C C . GLU A 1 321 ? -7.965 4.885 -19.272 1.00 95.62 321 GLU A C 1
ATOM 2397 O O . GLU A 1 321 ? -7.203 5.843 -19.358 1.00 95.62 321 GLU A O 1
ATOM 2402 N N . ARG A 1 322 ? -8.915 4.814 -18.334 1.00 93.19 322 ARG A N 1
ATOM 2403 C CA . ARG A 1 322 ? -9.262 5.913 -17.431 1.00 93.19 322 ARG A CA 1
ATOM 2404 C C . ARG A 1 322 ? -8.429 5.916 -16.156 1.00 93.19 322 ARG A C 1
ATOM 2406 O O . ARG A 1 322 ? -8.043 4.874 -15.638 1.00 93.19 322 ARG A O 1
ATOM 2413 N N . ASP A 1 323 ? -8.245 7.114 -15.612 1.00 91.88 323 ASP A N 1
ATOM 2414 C CA . ASP A 1 323 ? -7.510 7.333 -14.374 1.00 91.88 323 ASP A CA 1
ATOM 2415 C C . ASP A 1 323 ? -8.397 7.185 -13.128 1.00 91.88 323 ASP A C 1
ATOM 2417 O O . ASP A 1 323 ? -9.321 7.980 -12.919 1.00 91.88 323 ASP A O 1
ATOM 2421 N N . GLN A 1 324 ? -8.058 6.218 -12.265 1.00 91.50 324 GLN A N 1
ATOM 2422 C CA . GLN A 1 324 ? -8.729 5.988 -10.981 1.00 91.50 324 GLN A CA 1
ATOM 2423 C C . GLN A 1 324 ? -8.635 7.156 -9.987 1.00 91.50 324 GLN A C 1
ATOM 2425 O O . GLN A 1 324 ? -9.432 7.226 -9.053 1.00 91.50 324 GLN A O 1
ATOM 2430 N N . HIS A 1 325 ? -7.721 8.108 -10.196 1.00 91.69 325 HIS A N 1
ATOM 2431 C CA . HIS A 1 325 ? -7.685 9.351 -9.422 1.00 91.69 325 HIS A CA 1
ATOM 2432 C C . HIS A 1 325 ? -8.861 10.285 -9.748 1.00 91.69 325 HIS A C 1
ATOM 2434 O O . HIS A 1 325 ? -9.181 11.159 -8.944 1.00 91.69 325 HIS A O 1
ATOM 2440 N N . VAL A 1 326 ? -9.493 10.131 -10.920 1.00 90.88 326 VAL A N 1
ATOM 2441 C CA . VAL A 1 326 ? -10.524 11.055 -11.427 1.00 90.88 326 VAL A CA 1
ATOM 2442 C C . VAL A 1 326 ? -11.880 10.370 -11.589 1.00 90.88 326 VAL A C 1
ATOM 2444 O O . VAL A 1 326 ? -12.917 10.991 -11.357 1.00 90.88 326 VAL A O 1
ATOM 2447 N N . VAL A 1 327 ? -11.899 9.095 -11.981 1.00 89.94 327 VAL A N 1
ATOM 2448 C CA . VAL A 1 327 ? -13.126 8.312 -12.189 1.00 89.94 327 VAL A CA 1
ATOM 2449 C C . VAL A 1 327 ? -12.909 6.864 -11.779 1.00 89.94 327 VAL A C 1
ATOM 2451 O O . VAL A 1 327 ? -11.818 6.339 -11.932 1.00 89.94 327 VAL A O 1
ATOM 2454 N N . THR A 1 328 ? -13.947 6.169 -11.317 1.00 90.69 328 THR A N 1
ATOM 2455 C CA . THR A 1 328 ? -13.830 4.734 -11.019 1.00 90.69 328 THR A CA 1
ATOM 2456 C C . THR A 1 328 ? -13.531 3.941 -12.295 1.00 90.69 328 THR A C 1
ATOM 2458 O O . THR A 1 328 ? -14.375 3.856 -13.196 1.00 90.69 328 THR A O 1
ATOM 2461 N N . SER A 1 329 ? -12.332 3.362 -12.364 1.00 89.38 329 SER A N 1
ATOM 2462 C CA . SER A 1 329 ? -11.948 2.399 -13.394 1.00 89.38 329 SER A CA 1
ATOM 2463 C C . SER A 1 329 ? -12.468 1.001 -13.044 1.00 89.38 329 SER A C 1
ATOM 2465 O O . SER A 1 329 ? -12.874 0.729 -11.911 1.00 89.38 329 SER A O 1
ATOM 2467 N N . TYR A 1 330 ? -12.501 0.107 -14.029 1.00 88.69 330 TYR A N 1
ATOM 2468 C CA . TYR A 1 330 ? -12.827 -1.300 -13.804 1.00 88.69 330 TYR A CA 1
ATOM 2469 C C . TYR A 1 330 ? -11.978 -2.215 -14.688 1.00 88.69 330 TYR A C 1
ATOM 2471 O O . TYR A 1 330 ? -11.723 -1.930 -15.856 1.00 88.69 330 TYR A O 1
ATOM 2479 N N . ASN A 1 331 ? -11.564 -3.352 -14.130 1.00 91.50 331 ASN A N 1
ATOM 2480 C CA . ASN A 1 331 ? -10.924 -4.426 -14.881 1.00 91.50 331 ASN A CA 1
ATOM 2481 C C . ASN A 1 331 ? -12.018 -5.273 -15.555 1.00 91.50 331 ASN A C 1
ATOM 2483 O O . ASN A 1 331 ? -12.869 -5.837 -14.870 1.00 91.50 331 ASN A O 1
ATOM 2487 N N . THR A 1 332 ? -12.041 -5.309 -16.890 1.00 93.31 332 THR A N 1
ATOM 2488 C CA . THR A 1 332 ? -13.105 -5.966 -17.675 1.00 93.31 332 THR A CA 1
ATOM 2489 C C . THR A 1 332 ? -12.907 -7.459 -17.891 1.00 93.31 332 THR A C 1
ATOM 2491 O O . THR A 1 332 ? -13.780 -8.093 -18.487 1.00 93.31 332 THR A O 1
ATOM 2494 N N . LEU A 1 333 ? -11.781 -8.026 -17.456 1.00 92.06 333 LEU A N 1
ATOM 2495 C CA . LEU A 1 333 ? -11.481 -9.434 -17.691 1.00 92.06 333 LEU A CA 1
ATOM 2496 C C . LEU A 1 333 ? -12.470 -10.343 -16.955 1.00 92.06 333 LEU A C 1
ATOM 2498 O O . LEU A 1 333 ? -12.863 -10.083 -15.816 1.00 92.06 333 LEU A O 1
ATOM 2502 N N . GLY A 1 334 ? -12.836 -11.457 -17.593 1.00 93.19 334 GLY A N 1
ATOM 2503 C CA . GLY A 1 334 ? -13.557 -12.525 -16.904 1.00 93.19 334 GLY A CA 1
ATOM 2504 C C . GLY A 1 334 ? -12.675 -13.186 -15.839 1.00 93.19 334 GLY A C 1
ATOM 2505 O O . GLY A 1 334 ? -11.450 -13.160 -15.940 1.00 93.19 334 GLY A O 1
ATOM 2506 N N . TYR A 1 335 ? -13.276 -13.843 -14.838 1.00 91.06 335 TYR A N 1
ATOM 2507 C CA . TYR A 1 335 ? -12.526 -14.460 -13.729 1.00 91.06 335 TYR A CA 1
ATOM 2508 C C . TYR A 1 335 ? -11.393 -15.386 -14.198 1.00 91.06 335 TYR A C 1
ATOM 2510 O O . TYR A 1 335 ? -10.297 -15.316 -13.659 1.00 91.06 335 TYR A O 1
ATOM 2518 N N . ALA A 1 336 ? -11.627 -16.233 -15.208 1.00 92.44 336 ALA A N 1
ATOM 2519 C CA . ALA A 1 336 ? -10.604 -17.155 -15.706 1.00 92.44 336 ALA A CA 1
ATOM 2520 C C . ALA A 1 336 ? -9.394 -16.418 -16.312 1.00 92.44 336 ALA A C 1
ATOM 2522 O O . ALA A 1 336 ? -8.253 -16.754 -15.999 1.00 92.44 336 ALA A O 1
ATOM 2523 N N . GLU A 1 337 ? -9.642 -15.388 -17.125 1.00 93.44 337 GLU A N 1
ATOM 2524 C CA . GLU A 1 337 ? -8.600 -14.561 -17.746 1.00 93.44 337 GLU A CA 1
ATOM 2525 C C . GLU A 1 337 ? -7.851 -13.743 -16.691 1.00 93.44 337 GLU A C 1
ATOM 2527 O O . GLU A 1 337 ? -6.619 -13.762 -16.651 1.00 93.44 337 GLU A O 1
ATOM 2532 N N . TRP A 1 338 ? -8.587 -13.102 -15.778 1.00 94.56 338 TRP A N 1
ATOM 2533 C CA . TRP A 1 338 ? -8.024 -12.374 -14.645 1.00 94.56 338 TRP A CA 1
ATOM 2534 C C . TRP A 1 338 ? -7.153 -13.287 -13.774 1.00 94.56 338 TRP A C 1
ATOM 2536 O O . TRP A 1 338 ? -6.010 -12.954 -13.473 1.00 94.56 338 TRP A O 1
ATOM 2546 N N . ASN A 1 339 ? -7.640 -14.482 -13.432 1.00 92.31 339 ASN A N 1
ATOM 2547 C CA . ASN A 1 339 ? -6.922 -15.421 -12.574 1.00 92.31 339 ASN A CA 1
ATOM 2548 C C . ASN A 1 339 ? -5.658 -15.977 -13.251 1.00 92.31 339 ASN A C 1
ATOM 2550 O O . ASN A 1 339 ? -4.654 -16.208 -12.585 1.00 92.31 339 ASN A O 1
ATOM 2554 N N . SER A 1 340 ? -5.688 -16.154 -14.578 1.00 91.31 340 SER A N 1
ATOM 2555 C CA . SER A 1 340 ? -4.514 -16.556 -15.367 1.00 91.31 340 SER A CA 1
ATOM 2556 C C . SER A 1 340 ? -3.488 -15.436 -15.592 1.00 91.31 340 SER A C 1
ATOM 2558 O O . SER A 1 340 ? -2.376 -15.724 -16.027 1.00 91.31 340 SER A O 1
ATOM 2560 N N . SER A 1 341 ? -3.848 -14.182 -15.294 1.00 93.50 341 SER A N 1
ATOM 2561 C CA . SER A 1 341 ? -2.997 -12.995 -15.433 1.00 93.50 341 SER A CA 1
ATOM 2562 C C . SER A 1 341 ? -2.715 -12.358 -14.068 1.00 93.50 341 SER A C 1
ATOM 2564 O O . SER A 1 341 ? -1.792 -12.767 -13.378 1.00 93.50 341 SER A O 1
ATOM 2566 N N . TYR A 1 342 ? -3.526 -11.402 -13.622 1.00 92.31 342 TYR A N 1
ATOM 2567 C CA . TYR A 1 342 ? -3.388 -10.721 -12.329 1.00 92.31 342 TYR A CA 1
ATOM 2568 C C . TYR A 1 342 ? -3.447 -11.674 -11.121 1.00 92.31 342 TYR A C 1
ATOM 2570 O O . TYR A 1 342 ? -2.759 -11.461 -10.121 1.00 92.31 342 TYR A O 1
ATOM 2578 N N . GLY A 1 343 ? -4.211 -12.766 -11.217 1.00 87.56 343 GLY A N 1
ATOM 2579 C CA . GLY A 1 343 ? -4.315 -13.765 -10.152 1.00 87.56 343 GLY A CA 1
ATOM 2580 C C . GLY A 1 343 ? -2.988 -14.448 -9.811 1.00 87.56 343 GLY A C 1
ATOM 2581 O O . GLY A 1 343 ? -2.804 -14.870 -8.666 1.00 87.56 343 GLY A O 1
ATOM 2582 N N . THR A 1 344 ? -2.019 -14.483 -10.737 1.00 84.94 344 THR A N 1
ATOM 2583 C CA . THR A 1 344 ? -0.712 -15.121 -10.502 1.00 84.94 344 THR A CA 1
ATOM 2584 C C . THR A 1 344 ? 0.109 -14.443 -9.405 1.00 84.94 344 THR A C 1
ATOM 2586 O O . THR A 1 344 ? 1.010 -15.070 -8.857 1.00 84.94 344 THR A O 1
ATOM 2589 N N . PHE A 1 345 ? -0.193 -13.182 -9.074 1.00 74.94 345 PHE A N 1
ATOM 2590 C CA . PHE A 1 345 ? 0.437 -12.448 -7.970 1.00 74.94 345 PHE A CA 1
ATOM 2591 C C . PHE A 1 345 ? -0.219 -12.721 -6.611 1.00 74.94 345 PHE A C 1
ATOM 2593 O O . PHE A 1 345 ? 0.367 -12.418 -5.578 1.00 74.94 345 PHE A O 1
ATOM 2600 N N . THR A 1 346 ? -1.437 -13.269 -6.612 1.00 59.75 346 THR A N 1
ATOM 2601 C CA . THR A 1 346 ? -2.275 -13.445 -5.412 1.00 59.75 346 THR A CA 1
ATOM 2602 C C . THR A 1 346 ? -2.423 -14.899 -4.974 1.00 59.75 346 THR A C 1
ATOM 2604 O O . THR A 1 346 ? -2.866 -15.158 -3.860 1.00 59.75 346 THR A O 1
ATOM 2607 N N . GLY A 1 347 ? -2.063 -15.852 -5.838 1.00 50.84 347 GLY A N 1
ATOM 2608 C CA . GLY A 1 347 ? -2.219 -17.279 -5.585 1.00 50.84 347 GLY A CA 1
ATOM 2609 C C . GLY A 1 347 ? -0.976 -18.064 -5.971 1.00 50.84 347 GLY A C 1
ATOM 2610 O O . GLY A 1 347 ? -0.893 -18.545 -7.103 1.00 50.84 347 GLY A O 1
ATOM 2611 N N . LYS A 1 348 ? -0.035 -18.192 -5.030 1.00 35.53 348 LYS A N 1
ATOM 2612 C CA . LYS A 1 348 ? 0.857 -19.347 -4.829 1.00 35.53 348 LYS A CA 1
ATOM 2613 C C . LYS A 1 348 ? 1.759 -19.145 -3.625 1.00 35.53 348 LYS A C 1
ATOM 2615 O O . LYS A 1 348 ? 2.464 -18.115 -3.606 1.00 35.53 348 LYS A O 1
#

Radius of gyration: 23.41 Å; Cα contacts (8 Å, |Δi|>4): 521; chains: 1; bounding box: 58×53×51 Å

Solvent-accessible surface area (backbone atoms only — not comparable to full-atom values): 19614 Å² total; per-residue (Å²): 105,22,62,56,59,51,67,39,66,95,75,68,74,90,80,93,77,87,58,36,38,61,74,52,45,48,61,25,34,76,55,18,76,83,57,69,45,79,43,81,38,63,54,72,65,58,51,46,52,61,43,68,70,55,86,75,98,64,83,59,68,85,49,52,65,60,50,61,73,50,50,49,78,88,53,95,90,50,54,54,53,78,41,70,52,85,57,59,68,72,56,40,52,52,52,50,54,54,52,50,50,58,58,52,66,76,61,70,75,81,89,84,80,91,77,78,90,86,68,81,81,65,97,55,101,68,67,53,58,40,84,95,62,57,39,52,74,69,57,48,51,48,50,56,52,52,60,68,71,46,54,73,66,44,58,56,13,46,76,38,65,45,73,40,87,67,78,51,66,69,63,49,49,56,47,50,76,75,42,39,46,31,21,34,33,63,64,68,39,53,52,70,60,50,27,51,43,46,54,52,53,52,74,73,41,94,66,78,56,47,24,40,38,36,36,65,19,6,14,25,55,49,18,71,77,32,53,72,67,46,46,29,29,58,30,40,70,37,91,62,52,62,50,22,18,52,25,17,32,44,13,21,54,46,35,44,73,40,64,32,42,31,30,60,24,51,50,62,22,38,43,66,28,90,65,22,72,72,49,62,56,53,12,22,30,59,40,59,68,52,20,53,56,33,36,48,31,20,46,61,20,17,56,76,35,88,36,46,69,39,73,32,52,84,91,42,50,23,65,37,50,61,42,66,94,82,42,90,60,63,66,81,63,52,70,69,60,35,46,74,37,60,32,60,82,77,62,130

Secondary structure (DSSP, 8-state):
-HHHHHH-GGG---------SHHHHHHHHHH-TTPPEEEEE--HHHHHHHHHT--SSPPPGGGHHHHHHHPPPPPTTS-EEEEE-SS-HHHHHHHHHHHHHHHHHTTPPPP-----SSS---SSS--TTSTTT---HHHHHHHHHHHHTS-HHHHHHTT-EEEE----HHHHHHHHHHH--SEEEE----HHHHHHHHHHHHHH-SSPPEEEE--TTBSBTTBTTSPB---HHHHHHSS-THHHHHHHHHHHHHHHHHT--EE---B------TT-SSSGGGSS-SSHHHHHHHHHHHHHHHTTSS-EE--BSTT--SS-SS-TTTS-------HHHHHHTGGGGT--

Mean predicted aligned error: 12.4 Å

Nearest PDB structures (foldseek):
  5vqe-assembly1_A  TM=9.608E-01  e=3.673E-19  unidentified
  5vqd-assembly1_A  TM=9.594E-01  e=3.017E-18  unidentified
  3nvd-assembly2_B  TM=8.805E-01  e=2.116E-10  Bacillus subtilis
  4yyf-assembly2_B  TM=8.681E-01  e=3.684E-10  Mycolicibacterium smegmatis MC2 155
  3tev-assembly1_A  TM=8.551E-01  e=3.279E-08  Deinococcus radiodurans R1 = ATCC 13939 = DSM 20539

Foldseek 3Di:
DLQCQLVCPPLDDDDDDLPQDPVSVVVSCVSHVLDEDEAADEPLVLVLVVQVPDPDDDDHSVCSVVSVVSGDDDDPSHQYDYFYPSDDPVVSVVVVVVSVCVSNVVPDDDDDDDDDPDDDPDSDPDDCCDPPNVDDPVVVVVVVVVVVPDDPQLVQQQVDEAEAADLDLVVLCVSCVRRNHQAYEYDAEALVSLLVSQVSNQVNHPHGHQYEWALLQQCVGVHPPQDGQAFLCRCLPDPDLLSLLVSLQSNQVSCVVSVHQEYADDELAAQCDCLAPPCNSSANYNFQVSSVSNRVSSVNNNVVHNHYYDYDDPVHDNQDNDDCVVDDDDDPDDPVRSCVHSVVVVPD